Protein AF-A0A7S2LBX6-F1 (afdb_monomer)

InterPro domains:
  IPR000537 UbiA prenyltransferase [PF01040] (2-171)

Mean predicted aligned error: 7.72 Å

Structure (mmCIF, N/CA/C/O backbone):
data_AF-A0A7S2LBX6-F1
#
_entry.id   AF-A0A7S2LBX6-F1
#
loop_
_atom_site.group_PDB
_atom_site.id
_atom_site.type_symbol
_atom_site.label_atom_id
_atom_site.label_alt_id
_atom_site.label_comp_id
_atom_site.label_asym_id
_atom_site.label_entity_id
_atom_site.label_seq_id
_atom_site.pdbx_PDB_ins_code
_atom_site.Cartn_x
_atom_site.Cartn_y
_atom_site.Cartn_z
_atom_site.occupancy
_atom_site.B_iso_or_equiv
_atom_site.auth_seq_id
_atom_site.auth_comp_id
_atom_site.auth_asym_id
_atom_site.auth_atom_id
_atom_site.pdbx_PDB_model_num
ATOM 1 N N . ALA A 1 1 ? 8.251 14.928 8.277 1.00 44.78 1 ALA A N 1
ATOM 2 C CA . ALA A 1 1 ? 9.454 14.360 7.628 1.00 44.78 1 ALA A CA 1
ATOM 3 C C . ALA A 1 1 ? 9.274 14.239 6.110 1.00 44.78 1 ALA A C 1
ATOM 5 O O . ALA A 1 1 ? 9.937 14.972 5.391 1.00 44.78 1 ALA A O 1
ATOM 6 N N . LEU A 1 2 ? 8.339 13.413 5.617 1.00 52.41 2 LEU A N 1
ATOM 7 C CA . LEU A 1 2 ? 8.098 13.203 4.173 1.00 52.41 2 LEU A CA 1
ATOM 8 C C . LEU A 1 2 ? 7.732 14.480 3.387 1.00 52.41 2 LEU A C 1
ATOM 10 O O . LEU A 1 2 ? 8.214 14.664 2.277 1.00 52.41 2 LEU A O 1
ATOM 14 N N . SER A 1 3 ? 6.958 15.391 3.982 1.00 55.75 3 SER A N 1
ATOM 15 C CA . SER A 1 3 ? 6.537 16.663 3.369 1.00 55.75 3 SER A CA 1
ATOM 16 C C . SER A 1 3 ? 7.647 17.719 3.260 1.00 55.75 3 SER A C 1
ATOM 18 O O . SER A 1 3 ? 7.629 18.549 2.357 1.00 55.75 3 SER A O 1
ATOM 20 N N . ILE A 1 4 ? 8.636 17.683 4.157 1.00 58.38 4 ILE A N 1
ATOM 21 C CA . ILE A 1 4 ? 9.810 18.570 4.092 1.00 58.38 4 ILE A CA 1
ATOM 22 C C . ILE A 1 4 ? 10.766 18.056 3.014 1.00 58.38 4 ILE A C 1
ATOM 24 O O . ILE A 1 4 ? 11.278 18.830 2.211 1.00 58.38 4 ILE A O 1
ATOM 28 N N . LEU A 1 5 ? 10.938 16.732 2.937 1.00 60.03 5 LEU A N 1
ATOM 29 C CA . LEU A 1 5 ? 11.752 16.095 1.908 1.00 60.03 5 LEU A CA 1
ATOM 30 C C . LEU A 1 5 ? 11.167 16.321 0.502 1.00 60.03 5 LEU A C 1
ATOM 32 O O . LEU A 1 5 ? 11.917 16.636 -0.418 1.00 60.03 5 LEU A O 1
ATOM 36 N N . SER A 1 6 ? 9.839 16.246 0.336 1.00 61.75 6 SER A N 1
ATOM 37 C CA . SER A 1 6 ? 9.184 16.551 -0.946 1.00 61.75 6 SER A CA 1
ATOM 38 C C . SER A 1 6 ? 9.338 18.015 -1.357 1.00 61.75 6 SER A C 1
ATOM 40 O O . SER A 1 6 ? 9.463 18.293 -2.541 1.00 61.75 6 SER A O 1
ATOM 42 N N . LEU A 1 7 ? 9.380 18.949 -0.401 1.00 63.06 7 LEU A N 1
ATOM 43 C CA . LEU A 1 7 ? 9.629 20.374 -0.653 1.00 63.06 7 LEU A CA 1
ATOM 44 C C . LEU A 1 7 ? 11.056 20.628 -1.153 1.00 63.06 7 LEU A C 1
ATOM 46 O O . LEU A 1 7 ? 11.248 21.359 -2.122 1.00 63.06 7 LEU A O 1
ATOM 50 N N . ILE A 1 8 ? 12.046 19.969 -0.545 1.00 65.19 8 ILE A N 1
ATOM 51 C CA . ILE A 1 8 ? 13.452 20.044 -0.974 1.00 65.19 8 ILE A CA 1
ATOM 52 C C . ILE A 1 8 ? 13.611 19.458 -2.386 1.00 65.19 8 ILE A C 1
ATOM 54 O O . ILE A 1 8 ? 14.206 20.090 -3.259 1.00 65.19 8 ILE A O 1
ATOM 58 N N . PHE A 1 9 ? 13.014 18.289 -2.645 1.00 64.00 9 PHE A N 1
ATOM 59 C CA . PHE A 1 9 ? 12.985 17.699 -3.987 1.00 64.00 9 PHE A CA 1
ATOM 60 C C . PHE A 1 9 ? 12.227 18.571 -4.990 1.00 64.00 9 PHE A C 1
ATOM 62 O O . PHE A 1 9 ? 12.618 18.646 -6.150 1.00 64.00 9 PHE A O 1
ATOM 69 N N . SER A 1 10 ? 11.171 19.256 -4.550 1.00 64.62 10 SER A N 1
ATOM 70 C CA . SER A 1 10 ? 10.372 20.138 -5.396 1.00 64.62 10 SER A CA 1
ATOM 71 C C . SER A 1 10 ? 11.147 21.362 -5.836 1.00 64.62 10 SER A C 1
ATOM 73 O O . SER A 1 10 ? 11.036 21.755 -6.991 1.00 64.62 10 SER A O 1
ATOM 75 N N . PHE A 1 11 ? 11.933 21.951 -4.939 1.00 60.97 11 PHE A N 1
ATOM 76 C CA . PHE A 1 11 ? 12.812 23.059 -5.279 1.00 60.97 11 PHE A CA 1
ATOM 77 C C . PHE A 1 11 ? 13.861 22.624 -6.311 1.00 60.97 11 PHE A C 1
ATOM 79 O O . PHE A 1 11 ? 14.056 23.297 -7.318 1.00 60.97 11 PHE A O 1
ATOM 86 N N . CYS A 1 12 ? 14.448 21.438 -6.122 1.00 60.38 12 CYS A N 1
ATOM 87 C CA . CYS A 1 12 ? 15.424 20.868 -7.051 1.00 60.38 12 CYS A CA 1
ATOM 88 C C . CYS A 1 12 ? 14.809 20.533 -8.430 1.00 60.38 12 CYS A C 1
ATOM 90 O O . CYS A 1 12 ? 15.409 20.817 -9.462 1.00 60.38 12 CYS A O 1
ATOM 92 N N . ALA A 1 13 ? 13.585 19.994 -8.464 1.00 60.19 13 ALA A N 1
ATOM 93 C CA . ALA A 1 13 ? 12.867 19.657 -9.697 1.00 60.19 13 ALA A CA 1
ATOM 94 C C . ALA A 1 13 ? 12.373 20.892 -10.479 1.00 60.19 13 ALA A C 1
ATOM 96 O O . ALA A 1 13 ? 12.303 20.861 -11.709 1.00 60.19 13 ALA A O 1
ATOM 97 N N . SER A 1 14 ? 12.066 21.999 -9.790 1.00 59.34 14 SER A N 1
ATOM 98 C CA . SER A 1 14 ? 11.806 23.292 -10.441 1.00 59.34 14 SER A CA 1
ATOM 99 C C . SER A 1 14 ? 13.039 23.803 -11.191 1.00 59.34 14 SER A C 1
ATOM 101 O O . SER A 1 14 ? 12.903 24.363 -12.276 1.00 59.34 14 SER A O 1
ATOM 103 N N . CYS A 1 15 ? 14.245 23.573 -10.657 1.00 54.53 15 CYS A N 1
ATOM 104 C CA . CYS A 1 15 ? 15.498 23.953 -11.312 1.00 54.53 15 CYS A CA 1
ATOM 105 C C . CYS A 1 15 ? 15.805 23.116 -12.568 1.00 54.53 15 CYS A C 1
ATOM 107 O O . CYS A 1 15 ? 16.567 23.569 -13.417 1.00 54.53 15 CYS A O 1
ATOM 109 N N . THR A 1 16 ? 15.211 21.924 -12.712 1.00 58.62 16 THR A N 1
ATOM 110 C CA . THR A 1 16 ? 15.404 21.027 -13.867 1.00 58.62 16 THR A CA 1
ATOM 111 C C . THR A 1 16 ? 14.286 21.107 -14.916 1.00 58.62 16 THR A C 1
ATOM 113 O O . THR A 1 16 ? 14.277 20.313 -15.853 1.00 58.62 16 THR A O 1
ATOM 116 N N . GLY A 1 17 ? 13.345 22.056 -14.799 1.00 56.03 17 GLY A N 1
ATOM 117 C CA . GLY A 1 17 ? 12.272 22.271 -15.785 1.00 56.03 17 GLY A CA 1
ATOM 118 C C . GLY A 1 17 ? 11.068 21.322 -15.667 1.00 56.03 17 GLY A C 1
ATOM 119 O O . GLY A 1 17 ? 10.224 21.274 -16.562 1.00 56.03 17 GLY A O 1
ATOM 120 N N . CYS A 1 18 ? 10.943 20.571 -14.567 1.00 61.03 18 CYS A N 1
ATOM 121 C CA . CYS A 1 18 ? 9.819 19.659 -14.329 1.00 61.03 18 CYS A CA 1
ATOM 122 C C . CYS A 1 18 ? 8.595 20.404 -13.758 1.00 61.03 18 CYS A C 1
ATOM 124 O O . CYS A 1 18 ? 8.331 20.352 -12.557 1.00 61.03 18 CYS A O 1
ATOM 126 N N . ASN A 1 19 ? 7.808 21.072 -14.609 1.00 61.47 19 ASN A N 1
ATOM 127 C CA . ASN A 1 19 ? 6.716 21.971 -14.185 1.00 61.47 19 ASN A CA 1
ATOM 128 C C . ASN A 1 19 ? 5.590 21.318 -13.341 1.00 61.47 19 ASN A C 1
ATOM 130 O O . ASN A 1 19 ? 4.914 22.013 -12.586 1.00 61.47 19 ASN A O 1
ATOM 134 N N . GLY A 1 20 ? 5.368 19.999 -13.435 1.00 69.56 20 GLY A N 1
ATOM 135 C CA . GLY A 1 20 ? 4.269 19.313 -12.728 1.00 69.56 20 GLY A CA 1
ATOM 136 C C . GLY A 1 20 ? 4.574 18.884 -11.284 1.00 69.56 20 GLY A C 1
ATOM 137 O O . GLY A 1 20 ? 3.664 18.762 -10.462 1.00 69.56 20 GLY A O 1
ATOM 138 N N . PHE A 1 21 ? 5.847 18.665 -10.948 1.00 74.94 21 PHE A N 1
ATOM 139 C CA . PHE A 1 21 ? 6.250 18.135 -9.639 1.00 74.94 21 PHE A CA 1
ATOM 140 C C . PHE A 1 21 ? 6.086 19.136 -8.472 1.00 74.94 21 PHE A C 1
ATOM 142 O O . PHE A 1 21 ? 5.692 18.715 -7.375 1.00 74.94 21 PHE A O 1
ATOM 149 N N . PRO A 1 22 ? 6.305 20.452 -8.665 1.00 77.38 22 PRO A N 1
ATOM 150 C CA . PRO A 1 22 ? 6.048 21.429 -7.614 1.00 77.38 22 PRO A CA 1
ATOM 151 C C . PRO A 1 22 ? 4.579 21.545 -7.239 1.00 77.38 22 PRO A C 1
ATOM 153 O O . PRO A 1 22 ? 4.241 21.492 -6.057 1.00 77.38 22 PRO A O 1
ATOM 156 N N . LEU A 1 23 ? 3.692 21.601 -8.235 1.00 79.88 23 LEU A N 1
ATOM 157 C CA . LEU A 1 23 ? 2.248 21.634 -8.008 1.00 79.88 23 LEU A CA 1
ATOM 158 C C . LEU A 1 23 ? 1.770 20.386 -7.246 1.00 79.88 23 LEU A C 1
ATOM 160 O O . LEU A 1 23 ? 1.011 20.496 -6.283 1.00 79.88 23 LEU A O 1
ATOM 164 N N . TRP A 1 24 ? 2.278 19.208 -7.621 1.00 81.81 24 TRP A N 1
ATOM 165 C CA . TRP A 1 24 ? 2.030 17.950 -6.913 1.00 81.81 24 TRP A CA 1
ATOM 166 C C . TRP A 1 24 ? 2.468 17.996 -5.441 1.00 81.81 24 TRP A C 1
ATOM 168 O O . TRP A 1 24 ? 1.763 17.513 -4.550 1.00 81.81 24 TRP A O 1
ATOM 178 N N . SER A 1 25 ? 3.630 18.588 -5.166 1.00 81.25 25 SER A N 1
ATOM 179 C CA . SER A 1 25 ? 4.174 18.691 -3.810 1.00 81.25 25 SER A CA 1
ATOM 180 C C . SER A 1 25 ? 3.355 19.642 -2.937 1.00 81.25 25 SER A C 1
ATOM 182 O O . SER A 1 25 ? 3.037 19.295 -1.798 1.00 81.25 25 SER A O 1
ATOM 184 N N . PHE A 1 26 ? 2.939 20.790 -3.481 1.00 82.62 26 PHE A N 1
ATOM 185 C CA . PHE A 1 26 ? 2.030 21.707 -2.791 1.00 82.62 26 PHE A CA 1
ATOM 186 C C . PHE A 1 26 ? 0.687 21.047 -2.483 1.00 82.62 26 PHE A C 1
ATOM 188 O O . PHE A 1 26 ? 0.233 21.111 -1.344 1.00 82.62 26 PHE A O 1
ATOM 195 N N . PHE A 1 27 ? 0.098 20.335 -3.448 1.00 85.81 27 PHE A N 1
ATOM 196 C CA . PHE A 1 27 ? -1.154 19.610 -3.234 1.00 85.81 27 PHE A CA 1
ATOM 197 C C . PHE A 1 27 ? -1.046 18.592 -2.087 1.00 85.81 27 PHE A C 1
ATOM 199 O O . PHE A 1 27 ? -1.877 18.590 -1.179 1.00 85.81 27 PHE A O 1
ATOM 206 N N . ASN A 1 28 ? 0.007 17.767 -2.065 1.00 86.56 28 ASN A N 1
ATOM 207 C CA . ASN A 1 28 ? 0.221 16.805 -0.976 1.00 86.56 28 ASN A CA 1
ATOM 208 C C . ASN 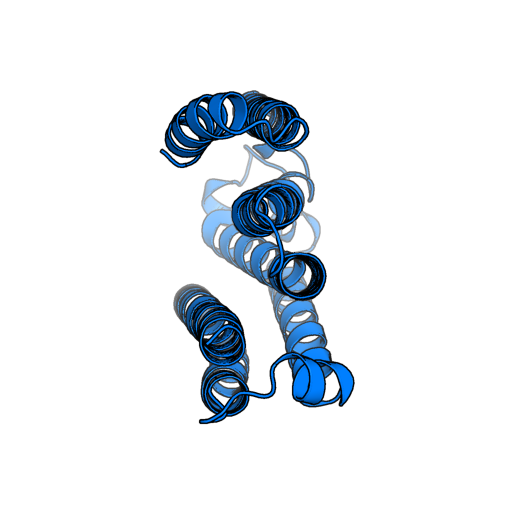A 1 28 ? 0.427 17.478 0.384 1.00 86.56 28 ASN A C 1
ATOM 210 O O . ASN A 1 28 ? -0.026 16.959 1.407 1.00 86.56 28 ASN A O 1
ATOM 214 N N . LEU A 1 29 ? 1.083 18.639 0.409 1.00 84.50 29 LEU A N 1
ATOM 215 C CA . LEU A 1 29 ? 1.260 19.419 1.628 1.00 84.50 29 LEU A CA 1
ATOM 216 C C . LEU A 1 29 ? -0.080 19.960 2.137 1.00 84.50 29 LEU A C 1
ATOM 218 O O . LEU A 1 29 ? -0.366 19.843 3.328 1.00 84.50 29 LEU A O 1
ATOM 222 N N . THR A 1 30 ? -0.931 20.464 1.243 1.00 85.88 30 THR A N 1
ATOM 223 C CA . THR A 1 30 ? -2.297 20.882 1.579 1.00 85.88 30 THR A CA 1
ATOM 224 C C . THR A 1 30 ? -3.112 19.716 2.133 1.00 85.88 30 THR A C 1
ATOM 226 O O . THR A 1 30 ? -3.746 19.862 3.175 1.00 85.88 30 THR A O 1
ATOM 229 N N . VAL A 1 31 ? -3.053 18.535 1.508 1.00 86.81 31 VAL A N 1
ATOM 230 C CA . VAL A 1 31 ? -3.744 17.330 2.002 1.00 86.81 31 VAL A CA 1
ATOM 231 C C . VAL A 1 31 ? -3.255 16.939 3.402 1.00 86.81 31 VAL A C 1
ATOM 233 O O . VAL A 1 31 ? -4.075 16.670 4.278 1.00 86.81 31 VAL A O 1
ATOM 236 N N . MET A 1 32 ? -1.941 16.965 3.651 1.00 85.44 32 MET A N 1
ATOM 237 C CA . MET A 1 32 ? -1.367 16.722 4.984 1.00 85.44 32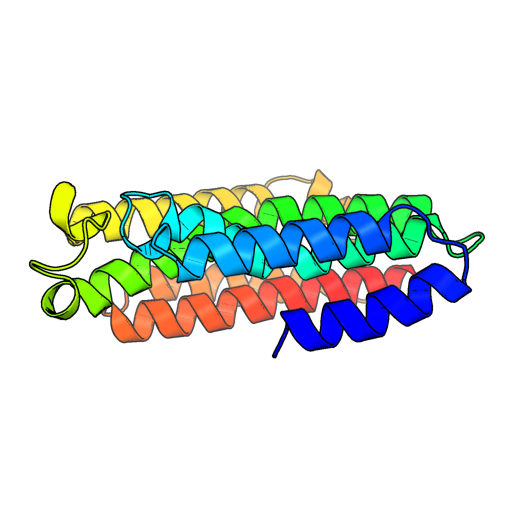 MET A CA 1
ATOM 238 C C . MET A 1 32 ? -1.838 17.744 6.024 1.00 85.44 32 MET A C 1
ATOM 240 O O . MET A 1 32 ? -2.155 17.371 7.154 1.00 85.44 32 MET A O 1
ATOM 244 N N . ALA A 1 33 ? -1.891 19.025 5.656 1.00 85.00 33 ALA A N 1
ATOM 245 C CA . ALA A 1 33 ? -2.364 20.083 6.541 1.00 85.00 33 ALA A CA 1
ATOM 246 C C . ALA A 1 33 ? -3.845 19.884 6.892 1.00 85.00 33 ALA A C 1
ATOM 248 O O . ALA A 1 33 ? -4.200 19.874 8.067 1.00 85.00 33 ALA A O 1
ATOM 249 N N . LEU A 1 34 ? -4.701 19.625 5.897 1.00 86.38 34 LEU A N 1
ATOM 250 C CA . LEU A 1 34 ? -6.123 19.338 6.115 1.00 86.38 34 LEU A CA 1
ATOM 251 C C . LEU A 1 34 ? -6.328 18.086 6.977 1.00 86.38 34 LEU A C 1
ATOM 253 O O . LEU A 1 34 ? -7.161 18.089 7.886 1.00 86.38 34 LEU A O 1
ATOM 257 N N . TYR A 1 35 ? -5.535 17.036 6.739 1.00 85.00 35 TYR A N 1
ATOM 258 C CA . TYR A 1 35 ? -5.537 15.826 7.560 1.00 85.00 35 TYR A CA 1
ATOM 259 C C . TYR A 1 35 ? -5.263 16.144 9.038 1.00 85.00 35 TYR A C 1
ATOM 261 O O . TYR A 1 35 ? -6.014 15.696 9.910 1.00 85.00 35 TYR A O 1
ATOM 269 N N . ALA A 1 36 ? -4.249 16.971 9.316 1.00 84.06 36 ALA A N 1
ATOM 270 C CA . ALA A 1 36 ? -3.900 17.402 10.669 1.00 84.06 36 ALA A CA 1
ATOM 271 C C . ALA A 1 36 ? -4.982 18.291 11.312 1.00 84.06 36 ALA A C 1
ATOM 273 O O . ALA A 1 36 ? -5.275 18.121 12.496 1.00 84.06 36 ALA A O 1
ATOM 274 N N . LEU A 1 37 ? -5.616 19.177 10.534 1.00 83.31 37 LEU A N 1
ATOM 275 C CA . LEU A 1 37 ? -6.638 20.123 11.007 1.00 83.31 37 LEU A CA 1
ATOM 276 C C . LEU A 1 37 ? -7.968 19.471 11.411 1.00 83.31 37 LEU A C 1
ATOM 278 O O . LEU A 1 37 ? -8.777 20.108 12.081 1.00 83.31 37 LEU A O 1
ATOM 282 N N . GLY A 1 38 ? -8.208 18.207 11.052 1.00 76.94 38 GLY A N 1
ATOM 283 C CA . GLY A 1 38 ? -9.379 17.484 11.556 1.00 76.94 38 GLY A CA 1
ATOM 284 C C . GLY A 1 38 ? -9.938 16.400 10.648 1.00 76.94 38 GLY A C 1
ATOM 285 O O . GLY A 1 38 ? -10.771 15.622 11.110 1.00 76.94 38 GLY A O 1
ATOM 286 N N . LEU A 1 39 ? -9.464 16.276 9.401 1.00 78.12 39 LEU A N 1
ATOM 287 C CA . LEU A 1 39 ? -9.938 15.237 8.471 1.00 78.12 39 LEU A CA 1
ATOM 288 C C . LEU A 1 39 ? -9.694 13.812 8.990 1.00 78.12 39 LEU A C 1
ATOM 290 O O . LEU A 1 39 ? -10.445 12.897 8.659 1.00 78.12 39 LEU A O 1
ATOM 294 N N . GLN A 1 40 ? -8.713 13.638 9.880 1.00 75.69 40 GLN A N 1
ATOM 295 C CA . GLN A 1 40 ? -8.467 12.385 10.600 1.00 75.69 40 GLN A CA 1
ATOM 296 C C . GLN A 1 40 ? -9.633 11.911 11.495 1.00 75.69 40 GLN A C 1
ATOM 298 O O . GLN A 1 40 ? -9.616 10.770 11.952 1.00 75.69 40 GLN A O 1
ATOM 303 N N . ARG A 1 41 ? -10.629 12.765 11.777 1.00 70.50 41 ARG A N 1
ATOM 304 C CA . ARG A 1 41 ? -11.792 12.437 12.626 1.00 70.50 41 ARG A CA 1
ATOM 305 C C . ARG A 1 41 ? -12.993 11.898 11.840 1.00 70.50 41 ARG A C 1
ATOM 307 O O . ARG A 1 41 ? -13.948 11.425 12.456 1.00 70.50 41 ARG A O 1
ATOM 314 N N . ILE A 1 42 ? -12.964 11.983 10.507 1.00 73.38 42 ILE A N 1
ATOM 315 C CA . ILE A 1 42 ? -14.083 11.610 9.632 1.00 73.38 42 ILE A CA 1
ATOM 316 C C . ILE A 1 42 ? -13.994 10.127 9.246 1.00 73.38 42 ILE A C 1
ATOM 318 O O . ILE A 1 42 ? -12.924 9.612 8.912 1.00 73.38 42 ILE A O 1
ATOM 322 N N . PHE A 1 43 ? -15.155 9.468 9.248 1.00 68.88 43 PHE A N 1
ATOM 323 C CA . PHE A 1 43 ? -15.343 8.071 8.863 1.00 68.88 43 PHE A CA 1
ATOM 324 C C . PHE A 1 43 ? -14.823 7.794 7.448 1.00 68.88 43 PHE A C 1
ATOM 326 O O . PHE A 1 43 ? -15.171 8.517 6.517 1.00 68.88 43 PHE A O 1
ATOM 333 N N . LEU A 1 44 ? -13.992 6.752 7.293 1.00 73.50 44 LEU A N 1
ATOM 334 C CA . LEU A 1 44 ? -13.329 6.296 6.052 1.00 73.50 44 LEU A CA 1
ATOM 335 C C . LEU A 1 44 ? -12.321 7.262 5.412 1.00 73.50 44 LEU A C 1
ATOM 337 O O . LEU A 1 44 ? -11.311 6.811 4.870 1.00 73.50 44 LEU A O 1
ATOM 341 N N . VAL A 1 45 ? -12.552 8.572 5.494 1.00 80.06 45 VAL A N 1
ATOM 342 C CA . VAL A 1 45 ? -11.695 9.602 4.892 1.00 80.06 45 VAL A CA 1
ATOM 343 C C . VAL A 1 45 ? -10.275 9.526 5.449 1.00 80.06 45 VAL A C 1
ATOM 345 O O . VAL A 1 45 ? -9.320 9.628 4.681 1.00 80.06 45 VAL A O 1
ATOM 348 N N . LYS A 1 46 ? -10.118 9.245 6.752 1.00 83.12 46 LYS A N 1
ATOM 349 C CA . LYS A 1 46 ? -8.804 9.012 7.372 1.00 83.12 46 LYS A CA 1
ATOM 350 C C . LYS A 1 46 ? -8.010 7.929 6.634 1.00 83.12 46 LYS A C 1
ATOM 352 O O . LYS A 1 46 ? -6.851 8.149 6.288 1.00 83.12 46 LYS A O 1
ATOM 357 N N . ASN A 1 47 ? -8.650 6.798 6.341 1.00 86.62 47 ASN A N 1
ATOM 358 C CA . ASN A 1 47 ? -7.988 5.608 5.800 1.00 86.62 47 ASN A CA 1
ATOM 359 C C . ASN A 1 47 ? -7.620 5.810 4.331 1.00 86.62 47 ASN A C 1
ATOM 361 O O . ASN A 1 47 ? -6.526 5.435 3.912 1.00 86.62 47 ASN A O 1
ATOM 365 N N . LEU A 1 48 ? -8.492 6.482 3.573 1.00 87.31 48 LEU A N 1
ATOM 366 C CA . LEU A 1 48 ? -8.225 6.855 2.184 1.00 87.31 48 LEU A CA 1
ATOM 367 C C . LEU A 1 48 ? -7.101 7.888 2.081 1.00 87.31 48 LEU A C 1
ATOM 369 O O . LEU A 1 48 ? -6.196 7.721 1.270 1.00 87.31 48 LEU A O 1
ATOM 373 N N . ILE A 1 49 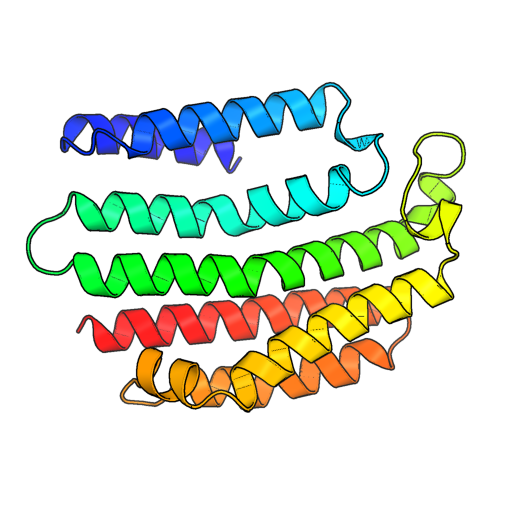? -7.114 8.926 2.920 1.00 86.12 49 ILE A N 1
ATOM 374 C CA . ILE A 1 49 ? -6.078 9.964 2.894 1.00 86.12 49 ILE A CA 1
ATOM 375 C C . ILE A 1 49 ? -4.739 9.407 3.369 1.00 86.12 49 ILE A C 1
ATOM 377 O O . ILE A 1 49 ? -3.723 9.659 2.727 1.00 86.12 49 ILE A O 1
ATOM 381 N N . CYS A 1 50 ? -4.716 8.608 4.438 1.00 86.00 50 CYS A N 1
ATOM 382 C CA . CYS A 1 50 ? -3.490 7.961 4.900 1.00 86.00 50 CYS A CA 1
ATOM 383 C C . CYS A 1 50 ? -2.926 7.008 3.834 1.00 86.00 50 CYS A C 1
ATOM 385 O O . CYS A 1 50 ? -1.731 7.050 3.535 1.00 86.00 50 CYS A O 1
ATOM 387 N N . GLY A 1 51 ? -3.791 6.208 3.198 1.00 86.50 51 GLY A N 1
ATOM 388 C CA . GLY A 1 51 ? -3.416 5.344 2.080 1.00 86.50 51 GLY A CA 1
ATOM 389 C C . GLY A 1 51 ? -2.854 6.129 0.894 1.00 86.50 51 GLY A C 1
ATOM 390 O O . GLY A 1 51 ? -1.804 5.768 0.363 1.00 86.50 51 GLY A O 1
ATOM 391 N N . TYR A 1 52 ? -3.498 7.240 0.525 1.00 88.50 52 TYR A N 1
ATOM 392 C CA . TYR A 1 52 ? -3.048 8.136 -0.541 1.00 88.50 52 TYR A CA 1
ATOM 393 C C . TYR A 1 52 ? -1.686 8.759 -0.219 1.00 88.50 52 TYR A C 1
ATOM 395 O O . TYR A 1 52 ? -0.771 8.705 -1.033 1.00 88.50 52 TYR A O 1
ATOM 403 N N . LEU A 1 53 ? -1.504 9.289 0.990 1.00 86.38 53 LEU A N 1
ATOM 404 C CA . LEU A 1 53 ? -0.239 9.887 1.417 1.00 86.38 53 LEU A CA 1
ATOM 405 C C . LEU A 1 53 ? 0.903 8.866 1.459 1.00 86.38 53 LEU A C 1
ATOM 407 O O . LEU A 1 53 ? 2.050 9.218 1.189 1.00 86.38 53 LEU A O 1
ATOM 411 N N . ALA A 1 54 ? 0.600 7.599 1.755 1.00 86.75 54 ALA A N 1
ATOM 412 C CA . ALA A 1 54 ? 1.581 6.520 1.728 1.00 86.75 54 ALA A CA 1
ATOM 413 C C . ALA A 1 54 ? 2.047 6.166 0.302 1.00 86.75 54 ALA A C 1
ATOM 415 O O . ALA A 1 54 ? 3.192 5.750 0.133 1.00 86.75 54 ALA A O 1
ATOM 416 N N . ILE A 1 55 ? 1.194 6.339 -0.716 1.00 88.12 55 ILE A N 1
ATOM 417 C CA . ILE A 1 55 ? 1.518 6.058 -2.130 1.00 88.12 55 ILE A CA 1
ATOM 418 C C . ILE A 1 55 ? 1.867 7.308 -2.945 1.00 88.12 55 ILE A C 1
ATOM 420 O O . ILE A 1 55 ? 2.426 7.192 -4.034 1.00 88.12 55 ILE A O 1
ATOM 424 N N . ALA A 1 56 ? 1.626 8.505 -2.412 1.00 86.25 56 ALA A N 1
ATOM 425 C CA . ALA A 1 56 ? 1.960 9.775 -3.048 1.00 86.25 56 ALA A CA 1
ATOM 426 C C . ALA A 1 56 ? 3.433 9.895 -3.501 1.00 86.25 56 ALA A C 1
ATOM 428 O O . ALA A 1 56 ? 3.662 10.479 -4.565 1.00 86.25 56 ALA A O 1
ATOM 429 N N . PRO A 1 57 ? 4.437 9.322 -2.796 1.00 84.44 57 PRO A N 1
ATOM 430 C CA . PRO A 1 57 ? 5.814 9.304 -3.289 1.00 84.44 57 PRO A CA 1
ATOM 431 C C . PRO A 1 57 ? 5.992 8.534 -4.607 1.00 84.44 57 PRO A C 1
ATOM 433 O O . PRO A 1 57 ? 6.784 8.956 -5.444 1.00 84.44 57 PRO A O 1
ATOM 436 N N . LEU A 1 58 ? 5.240 7.447 -4.827 1.00 83.19 58 LEU A N 1
ATOM 437 C CA . LEU A 1 58 ? 5.289 6.669 -6.075 1.00 83.19 58 LEU A CA 1
ATOM 438 C C . LEU A 1 58 ? 4.727 7.475 -7.251 1.00 83.19 58 LEU A C 1
ATOM 440 O O . LEU A 1 58 ? 5.311 7.487 -8.334 1.00 83.19 58 LEU A O 1
ATOM 444 N N . ILE A 1 59 ? 3.629 8.201 -7.023 1.00 84.25 59 ILE A N 1
ATOM 445 C CA . ILE A 1 59 ? 3.050 9.095 -8.033 1.00 84.25 59 ILE A CA 1
ATOM 446 C C . ILE A 1 59 ? 4.003 10.267 -8.307 1.00 84.25 59 ILE A C 1
ATOM 448 O O . ILE A 1 59 ? 4.273 10.580 -9.464 1.00 84.25 59 ILE A O 1
ATOM 452 N N . GLY A 1 60 ? 4.590 10.867 -7.269 1.00 78.81 60 GLY A N 1
ATOM 453 C CA . GLY A 1 60 ? 5.594 11.922 -7.426 1.00 78.81 60 GLY A CA 1
ATOM 454 C C . GLY A 1 60 ? 6.809 11.464 -8.240 1.00 78.81 60 GLY A C 1
ATOM 455 O O . GLY A 1 60 ? 7.235 12.168 -9.152 1.00 78.81 60 GLY A O 1
ATOM 456 N N . ALA A 1 61 ? 7.317 10.257 -7.977 1.00 78.44 61 ALA A N 1
ATOM 457 C CA . ALA A 1 61 ? 8.405 9.660 -8.750 1.00 78.44 61 ALA A CA 1
ATOM 458 C C . ALA A 1 61 ? 8.028 9.454 -10.228 1.00 78.44 61 ALA A C 1
ATOM 460 O O . ALA A 1 61 ? 8.849 9.705 -11.108 1.00 78.44 61 ALA A O 1
ATOM 461 N N . SER A 1 62 ? 6.779 9.067 -10.516 1.00 78.00 62 SER A N 1
ATOM 462 C CA . SER A 1 62 ? 6.303 8.944 -11.900 1.00 78.00 62 SER A CA 1
ATOM 463 C C . SER A 1 62 ? 6.321 10.280 -12.655 1.00 78.00 62 SER A C 1
ATOM 465 O O . SER A 1 62 ? 6.689 10.308 -13.824 1.00 78.00 62 SER A O 1
ATOM 467 N N . LEU A 1 63 ? 6.013 11.395 -11.981 1.00 74.62 63 LEU A N 1
ATOM 468 C CA . LEU A 1 63 ? 6.023 12.738 -12.576 1.00 74.62 63 LEU A CA 1
ATOM 469 C C . LEU A 1 63 ? 7.443 13.247 -12.859 1.00 74.62 63 LEU A C 1
ATOM 471 O O . LEU A 1 63 ? 7.652 13.937 -13.854 1.00 74.62 63 LEU A O 1
ATOM 475 N N . LEU A 1 64 ? 8.422 12.883 -12.023 1.00 69.81 64 LEU A N 1
ATOM 476 C CA . LEU A 1 64 ? 9.837 13.197 -12.266 1.00 69.81 64 LEU A CA 1
ATOM 477 C C . LEU A 1 64 ? 10.381 12.473 -13.506 1.00 69.81 64 LEU A C 1
ATOM 479 O O . LEU A 1 64 ? 11.163 13.046 -14.260 1.00 69.81 64 LEU A O 1
ATOM 483 N N . GLY A 1 65 ? 9.932 11.237 -13.748 1.00 60.44 65 GLY A N 1
ATOM 484 C CA . GLY A 1 65 ? 10.327 10.450 -14.920 1.00 60.44 65 GLY A CA 1
ATOM 485 C C . GLY A 1 65 ? 9.859 11.031 -16.258 1.00 60.44 65 GLY A C 1
ATOM 486 O O . GLY A 1 65 ? 10.460 10.736 -17.283 1.00 60.44 65 GLY A O 1
ATOM 487 N N . VAL A 1 66 ? 8.829 11.883 -16.266 1.00 54.94 66 VAL A N 1
ATOM 488 C CA . VAL A 1 66 ? 8.315 12.529 -17.489 1.00 54.94 66 VAL A CA 1
ATOM 489 C C . VAL A 1 66 ? 9.196 13.708 -17.938 1.00 54.94 66 VAL A C 1
ATOM 491 O O . VAL A 1 66 ? 9.190 14.049 -19.117 1.00 54.94 66 VAL A O 1
ATOM 494 N N . GLY A 1 67 ? 9.974 14.319 -17.034 1.00 49.25 67 GLY A N 1
ATOM 495 C CA . GLY A 1 67 ? 10.838 15.469 -17.343 1.00 49.25 67 GLY A CA 1
ATOM 496 C C . GLY A 1 67 ? 12.306 15.134 -17.634 1.00 49.25 67 GLY A C 1
ATOM 497 O O . GLY A 1 67 ? 13.003 15.938 -18.248 1.00 49.25 67 GLY A O 1
ATOM 498 N N . ALA A 1 68 ? 12.784 13.953 -17.231 1.00 49.31 68 ALA A N 1
ATOM 499 C CA . ALA A 1 68 ? 14.137 13.483 -17.522 1.00 49.31 68 ALA A CA 1
ATOM 500 C C . ALA A 1 68 ? 14.148 12.661 -18.826 1.00 49.31 68 ALA A C 1
ATOM 502 O O . ALA A 1 68 ? 13.477 11.640 -18.956 1.00 49.31 68 ALA A O 1
ATOM 503 N N . SER A 1 69 ? 14.896 13.148 -19.809 1.00 47.38 69 SER A N 1
ATOM 504 C CA . SER A 1 69 ? 14.984 12.680 -21.193 1.00 47.38 69 SER A CA 1
ATOM 505 C C . SER A 1 69 ? 15.182 11.161 -21.402 1.00 47.38 69 SER A C 1
ATOM 507 O O . SER A 1 69 ? 15.870 10.469 -20.657 1.00 47.38 69 SER A O 1
ATOM 509 N N . ASN A 1 70 ? 14.599 10.669 -22.503 1.00 44.84 70 ASN A N 1
ATOM 510 C CA . ASN A 1 70 ? 14.883 9.430 -23.255 1.00 44.84 70 ASN A CA 1
ATOM 511 C C . ASN A 1 70 ? 14.721 8.039 -22.599 1.00 44.84 70 ASN A C 1
ATOM 513 O O . ASN A 1 70 ? 14.766 7.057 -23.334 1.00 44.84 70 ASN A O 1
ATOM 517 N N . LEU A 1 71 ? 14.435 7.916 -21.297 1.00 48.44 71 LEU A N 1
ATOM 518 C CA . LEU A 1 71 ? 14.100 6.624 -20.645 1.00 48.44 71 LEU A CA 1
ATOM 519 C C . LEU A 1 71 ? 12.651 6.546 -20.093 1.00 48.44 71 LEU A C 1
ATOM 521 O O . LEU A 1 71 ? 12.206 5.494 -19.635 1.00 48.44 71 LEU A O 1
ATOM 525 N N . GLY A 1 72 ? 11.913 7.663 -20.089 1.00 53.53 72 GLY A N 1
ATOM 526 C CA . GLY A 1 72 ? 10.963 7.972 -19.008 1.00 53.53 72 GLY A CA 1
ATOM 527 C C . GLY A 1 72 ? 9.487 7.567 -19.139 1.00 53.53 72 GLY A C 1
ATOM 528 O O . GLY A 1 72 ? 8.809 7.443 -18.119 1.00 53.53 72 GLY A O 1
ATOM 529 N N . GLY A 1 73 ? 8.956 7.337 -20.345 1.00 60.31 73 GLY A N 1
ATOM 530 C CA . GLY A 1 73 ? 7.506 7.137 -20.536 1.00 60.31 73 GLY A CA 1
ATOM 531 C C . GLY A 1 73 ? 6.969 5.811 -19.977 1.00 60.31 73 GLY A C 1
ATOM 532 O O . GLY A 1 73 ? 5.942 5.777 -19.295 1.00 60.31 73 GLY A O 1
ATOM 533 N N . ASP A 1 74 ? 7.688 4.714 -20.222 1.00 73.00 74 ASP A N 1
ATOM 534 C CA . ASP A 1 74 ? 7.265 3.371 -19.809 1.00 73.00 74 ASP A CA 1
ATOM 535 C C . ASP A 1 74 ? 7.427 3.163 -18.291 1.00 73.00 74 ASP A C 1
ATOM 537 O O . ASP A 1 74 ? 6.528 2.655 -17.619 1.00 73.00 74 ASP A O 1
ATOM 541 N N . VAL A 1 75 ? 8.525 3.658 -17.708 1.00 76.50 75 VAL A N 1
ATOM 542 C CA . VAL A 1 75 ? 8.777 3.567 -16.260 1.00 76.50 75 VAL A CA 1
ATOM 543 C C . VAL A 1 75 ? 7.776 4.410 -15.464 1.00 76.50 75 VAL A C 1
ATOM 545 O O . VAL A 1 75 ? 7.233 3.925 -14.470 1.00 76.50 75 VAL A O 1
ATOM 548 N N . ALA A 1 76 ? 7.457 5.631 -15.913 1.00 76.56 76 ALA A N 1
ATOM 549 C CA . ALA A 1 76 ? 6.450 6.474 -15.265 1.00 76.56 76 ALA A CA 1
ATOM 550 C C . ALA A 1 76 ? 5.067 5.799 -15.249 1.00 76.56 76 ALA A C 1
ATOM 552 O O . ALA A 1 76 ? 4.422 5.713 -14.199 1.00 76.56 76 ALA A O 1
ATOM 553 N N . GLY A 1 77 ? 4.646 5.227 -16.384 1.00 80.25 77 GLY A N 1
ATOM 554 C CA . GLY A 1 77 ? 3.400 4.464 -16.475 1.00 80.25 77 GLY A CA 1
ATOM 555 C C . GLY A 1 77 ? 3.386 3.233 -15.563 1.00 80.25 77 GLY A C 1
ATOM 556 O O . GLY A 1 77 ? 2.338 2.877 -15.016 1.00 80.25 77 GLY A O 1
ATOM 557 N N . LYS A 1 78 ? 4.545 2.594 -15.354 1.00 85.44 78 LYS A N 1
ATOM 558 C CA . LYS A 1 78 ? 4.674 1.459 -14.435 1.00 85.44 78 LYS A CA 1
ATOM 559 C C . LYS A 1 78 ? 4.606 1.859 -12.961 1.00 85.44 78 LYS A C 1
ATOM 561 O O . LYS A 1 78 ? 3.912 1.194 -12.193 1.00 85.44 78 LYS A O 1
ATOM 566 N N . LEU A 1 79 ? 5.233 2.970 -12.579 1.00 85.44 79 LEU A N 1
ATOM 567 C CA . LEU A 1 79 ? 5.157 3.524 -11.222 1.00 85.44 79 LEU A CA 1
ATOM 568 C C . LEU A 1 79 ? 3.736 3.962 -10.848 1.00 85.44 79 LEU A C 1
ATOM 570 O O . LEU A 1 79 ? 3.296 3.723 -9.724 1.00 85.44 79 LEU A O 1
ATOM 574 N N . TYR A 1 80 ? 2.987 4.537 -11.791 1.00 84.62 80 TYR A N 1
ATOM 575 C CA . TYR A 1 80 ? 1.590 4.905 -11.559 1.00 84.62 80 TYR A CA 1
ATOM 576 C C . TYR A 1 80 ? 0.712 3.679 -11.257 1.00 84.62 80 TYR A C 1
ATOM 578 O O . TYR A 1 80 ? -0.041 3.657 -10.284 1.00 84.62 80 TYR A O 1
ATOM 586 N N . LYS A 1 81 ? 0.858 2.608 -12.044 1.00 87.06 81 LYS A N 1
ATOM 587 C CA . LYS A 1 81 ? 0.151 1.336 -11.815 1.00 87.06 81 LYS A CA 1
ATOM 588 C C . LYS A 1 81 ? 0.572 0.673 -10.500 1.00 87.06 81 LYS A C 1
ATOM 590 O O . LYS A 1 81 ? -0.273 0.109 -9.812 1.00 87.06 81 LYS A O 1
ATOM 595 N N . LEU A 1 82 ? 1.846 0.789 -10.118 1.00 88.12 82 LEU A N 1
ATOM 596 C CA . LEU A 1 82 ? 2.344 0.350 -8.812 1.00 88.12 82 LEU A CA 1
ATOM 597 C C . LEU A 1 82 ? 1.675 1.121 -7.658 1.00 88.12 82 LEU A C 1
ATOM 599 O O . LEU A 1 82 ? 1.291 0.525 -6.653 1.00 88.12 82 LEU A O 1
ATOM 603 N N . ALA A 1 83 ? 1.479 2.432 -7.810 1.00 88.31 83 ALA A N 1
ATOM 604 C CA . ALA A 1 83 ? 0.743 3.236 -6.837 1.00 88.31 83 ALA A CA 1
ATOM 605 C C . ALA A 1 83 ? -0.729 2.798 -6.730 1.00 88.31 83 ALA A C 1
ATOM 607 O O . ALA A 1 83 ? -1.261 2.716 -5.622 1.00 88.31 83 ALA A O 1
ATOM 608 N N . LEU A 1 84 ? -1.358 2.445 -7.858 1.00 88.94 84 LEU A N 1
ATOM 609 C CA . LEU A 1 84 ? -2.746 1.975 -7.905 1.00 88.94 84 LEU A CA 1
ATOM 610 C C . LEU A 1 84 ? -2.955 0.663 -7.135 1.00 88.94 84 LEU A C 1
ATOM 612 O O . LEU A 1 84 ? -3.951 0.536 -6.431 1.00 88.94 84 LEU A O 1
ATOM 616 N N . ILE A 1 85 ? -2.021 -0.290 -7.222 1.00 89.81 85 ILE A N 1
ATOM 617 C CA . ILE A 1 85 ? -2.086 -1.545 -6.445 1.00 89.81 85 ILE A CA 1
ATOM 618 C C . ILE A 1 85 ? -1.641 -1.358 -4.989 1.00 89.81 85 ILE A C 1
ATOM 620 O O . ILE A 1 85 ? -2.163 -2.013 -4.090 1.00 89.81 85 ILE A O 1
ATOM 624 N N . GLY A 1 86 ? -0.707 -0.439 -4.728 1.00 89.25 86 GLY A N 1
ATOM 625 C CA . GLY A 1 86 ? -0.242 -0.134 -3.377 1.00 89.25 86 GLY A CA 1
ATOM 626 C C . GLY A 1 86 ? -1.298 0.581 -2.532 1.00 89.25 86 GLY A C 1
ATOM 627 O O . GLY A 1 86 ? -1.386 0.342 -1.329 1.00 89.25 86 GLY A O 1
ATOM 628 N N . PHE A 1 87 ? -2.127 1.427 -3.150 1.00 92.06 87 PHE A N 1
ATOM 629 C CA . PHE A 1 87 ? -3.159 2.206 -2.466 1.00 92.06 87 PHE A CA 1
ATOM 630 C C . PHE A 1 87 ? -4.129 1.343 -1.635 1.00 92.06 87 PHE A C 1
ATOM 632 O O . PHE A 1 87 ? -4.191 1.543 -0.419 1.00 92.06 87 PHE A O 1
ATOM 639 N N . PRO A 1 88 ? -4.843 0.354 -2.210 1.00 92.00 88 PRO A N 1
ATOM 640 C CA . PRO A 1 88 ? -5.774 -0.481 -1.453 1.00 92.00 88 PRO A CA 1
ATOM 641 C C . PRO A 1 88 ? -5.087 -1.291 -0.345 1.00 92.00 88 PRO A C 1
ATOM 643 O O . PRO A 1 88 ? -5.668 -1.471 0.724 1.00 92.00 88 PRO A O 1
ATOM 646 N N . LEU A 1 89 ? -3.832 -1.719 -0.534 1.00 91.81 89 LEU A N 1
ATOM 647 C CA . LEU A 1 89 ? -3.067 -2.400 0.518 1.00 91.81 89 LEU A CA 1
ATOM 648 C C . LEU A 1 89 ? -2.798 -1.480 1.717 1.00 91.81 89 LEU A C 1
ATOM 650 O O . LEU A 1 89 ? -2.912 -1.906 2.868 1.00 91.81 89 LEU A O 1
ATOM 654 N N . GLN A 1 90 ? -2.487 -0.207 1.463 1.00 92.44 90 GLN A N 1
ATOM 655 C CA . GLN A 1 90 ? -2.269 0.768 2.531 1.00 92.44 90 GLN A CA 1
ATOM 656 C C . GLN A 1 90 ? -3.564 1.168 3.233 1.00 92.44 90 GLN A C 1
ATOM 658 O O . GLN A 1 90 ? -3.558 1.341 4.452 1.00 92.44 90 GLN A O 1
ATOM 663 N N . VAL A 1 91 ? -4.676 1.238 2.499 1.00 91.50 91 VAL A N 1
ATOM 664 C CA . VAL A 1 91 ? -6.008 1.423 3.090 1.00 91.50 91 VAL A CA 1
ATOM 665 C C . VAL A 1 91 ? -6.353 0.247 4.008 1.00 91.50 91 VAL A C 1
ATOM 667 O O . VAL A 1 91 ? -6.767 0.472 5.142 1.00 91.50 91 VAL A O 1
ATOM 670 N N . ALA A 1 92 ? -6.122 -1.000 3.579 1.00 91.50 92 ALA A N 1
ATOM 671 C CA . ALA A 1 92 ? -6.353 -2.181 4.415 1.00 91.50 92 ALA A CA 1
ATOM 672 C C . ALA A 1 92 ? -5.517 -2.159 5.704 1.00 91.50 92 ALA A C 1
ATOM 674 O O . ALA A 1 92 ? -6.028 -2.468 6.779 1.00 91.50 92 ALA A O 1
ATOM 675 N N . ARG A 1 93 ? -4.246 -1.747 5.616 1.00 90.81 93 ARG A N 1
ATOM 676 C CA . ARG A 1 93 ? -3.364 -1.597 6.783 1.00 90.81 93 ARG A CA 1
ATOM 677 C C . ARG A 1 93 ? -3.892 -0.558 7.773 1.00 90.81 93 ARG A C 1
ATOM 679 O O . ARG A 1 93 ? -3.816 -0.793 8.975 1.00 90.81 93 ARG A O 1
ATOM 686 N N . GLU A 1 94 ? -4.407 0.570 7.286 1.00 90.06 94 GLU A N 1
ATOM 687 C CA . GLU A 1 94 ? -4.980 1.598 8.161 1.00 90.06 94 GLU A CA 1
ATOM 688 C C . GLU A 1 94 ? -6.303 1.129 8.784 1.00 90.06 94 GLU A C 1
ATOM 690 O O . GLU A 1 94 ? -6.533 1.390 9.956 1.00 90.06 94 GLU A O 1
ATOM 695 N N . ILE A 1 95 ? -7.115 0.336 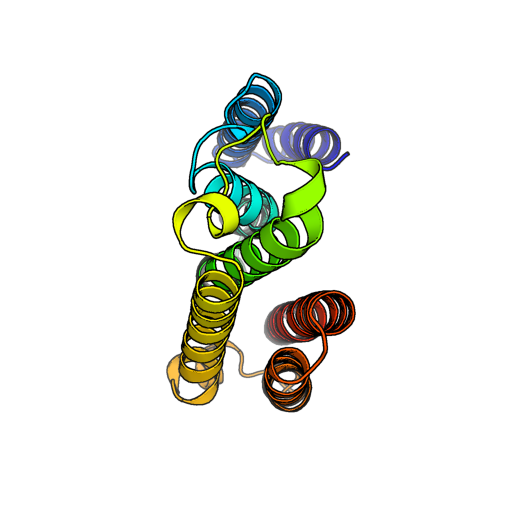8.070 1.00 89.56 95 ILE A N 1
ATOM 696 C CA . ILE A 1 95 ? -8.300 -0.310 8.659 1.00 89.56 95 ILE A CA 1
ATOM 697 C C . ILE A 1 95 ? -7.901 -1.261 9.794 1.00 89.56 95 ILE A C 1
ATOM 699 O O . ILE A 1 95 ? -8.528 -1.224 10.844 1.00 89.56 95 ILE A O 1
ATOM 703 N N . LEU A 1 96 ? -6.877 -2.107 9.622 1.00 89.81 96 LEU A N 1
ATOM 704 C CA . LEU A 1 96 ? -6.430 -2.998 10.705 1.00 89.81 96 LEU A CA 1
ATOM 705 C C . LEU A 1 96 ? -5.925 -2.217 11.920 1.00 89.81 96 LEU A C 1
ATOM 707 O O . LEU A 1 96 ? -6.254 -2.575 13.048 1.00 89.81 96 LEU A O 1
ATOM 711 N N . LYS A 1 97 ? -5.206 -1.120 11.673 1.00 88.12 97 LYS A N 1
ATOM 712 C CA . LYS A 1 97 ? -4.753 -0.212 12.723 1.00 88.12 97 LYS A CA 1
ATOM 713 C C . LYS A 1 97 ? -5.922 0.445 13.455 1.00 88.12 97 LYS A C 1
ATOM 715 O O . LYS A 1 97 ? -5.912 0.508 14.676 1.00 88.12 97 LYS A O 1
ATOM 720 N N . ASP A 1 98 ? -6.962 0.859 12.734 1.00 87.69 98 ASP A N 1
ATOM 721 C CA . ASP A 1 98 ? -8.179 1.386 13.354 1.00 87.69 98 ASP A CA 1
ATOM 722 C C . ASP A 1 98 ? -8.842 0.372 14.284 1.00 87.69 98 ASP A C 1
ATOM 724 O O . ASP A 1 98 ? -9.458 0.789 15.259 1.00 87.69 98 ASP A O 1
ATOM 728 N N . ILE A 1 99 ? -8.761 -0.931 13.975 1.00 86.75 99 ILE A N 1
ATOM 729 C CA . ILE A 1 99 ? -9.299 -2.002 14.829 1.00 86.75 99 ILE A CA 1
ATOM 730 C C . ILE A 1 99 ? -8.454 -2.123 16.105 1.00 86.75 99 ILE A C 1
ATOM 732 O O . ILE A 1 99 ? -9.005 -2.270 17.191 1.00 86.75 99 ILE A O 1
ATOM 736 N N . GLU A 1 100 ? -7.126 -2.036 15.986 1.00 86.69 100 GLU A N 1
ATOM 737 C CA . GLU A 1 100 ? -6.206 -2.078 17.132 1.00 86.69 100 GLU A CA 1
ATOM 738 C C . GLU A 1 100 ? -6.432 -0.877 18.067 1.00 86.69 100 GLU A C 1
ATOM 740 O O . GLU A 1 100 ? -6.443 -1.028 19.290 1.00 86.69 100 GLU A O 1
ATOM 745 N N . ASP A 1 101 ? -6.721 0.290 17.485 1.00 85.31 101 ASP A N 1
ATOM 746 C CA . ASP A 1 101 ? -6.916 1.556 18.190 1.00 85.31 101 ASP A CA 1
ATOM 747 C C . ASP A 1 101 ? -8.377 1.805 18.642 1.00 85.31 101 ASP A C 1
ATOM 749 O O . ASP A 1 101 ? -8.665 2.874 19.182 1.00 85.31 101 ASP A O 1
ATOM 753 N N . VAL A 1 102 ? -9.313 0.849 18.490 1.00 84.12 102 VAL A N 1
ATOM 754 C CA . VAL A 1 102 ? -10.755 1.039 18.806 1.00 84.12 102 VAL A CA 1
ATOM 755 C C . VAL A 1 102 ? -10.983 1.602 20.203 1.00 84.12 102 VAL A C 1
ATOM 757 O O . VAL A 1 102 ? -11.718 2.574 20.356 1.00 84.12 102 VAL A O 1
ATOM 760 N N . LYS A 1 103 ? -10.326 1.024 21.215 1.00 78.38 103 LYS A N 1
ATOM 761 C CA . LYS A 1 103 ? -10.486 1.430 22.623 1.00 78.38 103 LYS A CA 1
ATOM 762 C C . LYS A 1 103 ? -9.959 2.837 22.904 1.00 78.38 103 LYS A C 1
ATOM 764 O O . LYS A 1 103 ? -10.389 3.473 23.856 1.00 78.38 103 LYS A O 1
ATOM 769 N N . VAL A 1 104 ? -8.995 3.299 22.110 1.00 79.19 104 VAL A N 1
ATOM 770 C CA . VAL A 1 104 ? -8.383 4.628 22.251 1.00 79.19 104 VAL A CA 1
ATOM 771 C C . VAL A 1 104 ? -9.184 5.672 21.472 1.00 79.19 104 VAL A C 1
ATOM 773 O O . VAL A 1 104 ? -9.293 6.819 21.898 1.00 79.19 104 VAL A O 1
ATOM 776 N N . ASP A 1 105 ? -9.755 5.276 20.335 1.00 80.69 105 ASP A N 1
ATOM 777 C CA . ASP A 1 105 ? -10.527 6.152 19.454 1.00 80.69 105 ASP A CA 1
ATOM 778 C C . ASP A 1 105 ? -12.009 6.278 19.867 1.00 80.69 105 ASP A C 1
ATOM 780 O O . ASP A 1 105 ? -12.702 7.187 19.387 1.00 80.69 105 ASP A O 1
ATOM 784 N N . GLU A 1 106 ? -12.484 5.427 20.783 1.00 75.62 106 GLU A N 1
ATOM 785 C CA . GLU A 1 106 ? -13.832 5.474 21.354 1.00 75.62 106 GLU A CA 1
ATOM 786 C C . GLU A 1 106 ? -14.125 6.854 21.977 1.00 75.62 106 GLU A C 1
ATOM 788 O O . GLU A 1 106 ? -13.326 7.429 22.714 1.00 75.62 106 GLU A O 1
ATOM 793 N N . GLY A 1 107 ? -15.260 7.453 21.603 1.00 69.62 107 GLY A N 1
ATOM 794 C CA . GLY A 1 107 ? -15.674 8.784 22.069 1.00 69.62 107 GLY A CA 1
ATOM 795 C C . GLY A 1 107 ? -14.981 9.980 21.397 1.00 69.62 107 GLY A C 1
ATOM 796 O O . GLY A 1 107 ? -15.463 11.104 21.537 1.00 69.62 107 GLY A O 1
ATOM 797 N N . THR A 1 108 ? -13.916 9.768 20.614 1.00 72.06 108 THR A N 1
ATOM 798 C CA . THR A 1 108 ? -13.124 10.869 20.022 1.00 72.06 108 THR A CA 1
ATOM 799 C C . THR A 1 108 ? -13.163 10.893 18.492 1.00 72.06 108 THR A C 1
ATOM 801 O O . THR A 1 108 ? -13.104 11.965 17.880 1.00 72.06 108 THR A O 1
ATOM 804 N N . LYS A 1 109 ? -13.263 9.723 17.846 1.00 74.00 109 LYS A N 1
ATOM 805 C CA . LYS A 1 109 ? -13.285 9.581 16.381 1.00 74.00 109 LYS A CA 1
ATOM 806 C C . LYS A 1 109 ? -14.394 8.628 15.939 1.00 74.00 109 LYS A C 1
ATOM 808 O O . LYS A 1 109 ? -14.835 7.770 16.692 1.00 74.00 109 LYS A O 1
ATOM 813 N N . LYS A 1 110 ? -14.836 8.759 14.684 1.00 72.12 110 LYS A N 1
ATOM 814 C CA . LYS A 1 110 ? -15.733 7.788 14.039 1.00 72.12 110 LYS A CA 1
ATOM 815 C C . LYS A 1 110 ? -14.930 6.946 13.048 1.00 72.12 110 LYS A C 1
ATOM 817 O O . LYS A 1 110 ? -14.739 7.370 11.913 1.00 72.12 110 LYS A O 1
ATOM 822 N N . THR A 1 111 ? -14.437 5.783 13.469 1.00 78.25 111 THR A N 1
ATOM 823 C CA . THR A 1 111 ? -13.652 4.860 12.623 1.00 78.25 111 THR A CA 1
ATOM 824 C C . THR A 1 111 ? -14.514 3.713 12.080 1.00 78.25 111 THR A C 1
ATOM 826 O O . THR A 1 111 ? -15.617 3.467 12.573 1.00 78.25 111 THR A O 1
ATOM 829 N N . LEU A 1 112 ? -14.034 3.012 11.041 1.00 75.62 112 LEU A N 1
ATOM 830 C CA . LEU A 1 112 ? -14.718 1.842 10.460 1.00 75.62 112 LEU A CA 1
ATOM 831 C C . LEU A 1 112 ? -15.149 0.800 11.520 1.00 75.62 112 LEU A C 1
ATOM 833 O O . LEU A 1 112 ? -16.335 0.453 11.549 1.00 75.62 112 LEU A O 1
ATOM 837 N N . PRO A 1 113 ? -14.254 0.334 12.414 1.00 75.56 113 PRO A N 1
ATOM 838 C CA . PRO A 1 113 ? -14.613 -0.668 13.413 1.00 75.56 113 PRO A CA 1
ATOM 839 C C . PRO A 1 113 ? -15.609 -0.190 14.462 1.00 75.56 113 PRO A C 1
ATOM 841 O O . PRO A 1 113 ? -16.396 -1.009 14.925 1.00 75.56 113 PRO A O 1
ATOM 844 N N . LEU A 1 114 ? -15.656 1.106 14.776 1.00 78.69 114 LEU A N 1
ATOM 845 C CA . LEU A 1 114 ? -16.645 1.653 15.712 1.00 78.69 114 LEU A CA 1
ATOM 846 C C . LEU A 1 114 ? -18.076 1.639 15.146 1.00 78.69 114 LEU A C 1
ATOM 848 O O . LEU A 1 114 ? -19.034 1.590 15.909 1.00 78.69 114 LEU A O 1
ATOM 852 N N . VAL A 1 115 ? -18.240 1.674 13.818 1.00 80.31 115 VAL A N 1
ATOM 853 C CA . VAL A 1 115 ? -19.569 1.669 13.173 1.00 80.31 115 VAL A CA 1
ATOM 854 C C . VAL A 1 115 ? -20.005 0.262 12.771 1.00 80.31 115 VAL A C 1
ATOM 856 O O . VAL A 1 115 ? -21.165 -0.102 12.938 1.00 80.31 115 VAL A O 1
ATOM 859 N N . VAL A 1 116 ? -19.091 -0.525 12.198 1.00 82.56 116 VAL A N 1
ATOM 860 C CA . VAL A 1 116 ? -19.416 -1.817 11.564 1.00 82.56 116 VAL A CA 1
ATOM 861 C C . VAL A 1 116 ? -19.002 -3.007 12.444 1.00 82.56 116 VAL A C 1
ATOM 863 O O . VAL A 1 116 ? -19.435 -4.137 12.210 1.00 82.56 116 VAL A O 1
ATOM 866 N N . GLY A 1 117 ? -18.200 -2.764 13.479 1.00 85.19 117 GLY A N 1
ATOM 867 C CA . GLY A 1 117 ? -17.624 -3.777 14.356 1.00 85.19 117 GLY A CA 1
ATOM 868 C C . GLY A 1 117 ? -16.236 -4.237 13.900 1.00 85.19 117 GLY A C 1
ATOM 869 O O . GLY A 1 117 ? -15.902 -4.231 12.708 1.00 85.19 117 GLY A O 1
ATOM 870 N N . GLU A 1 118 ? -15.430 -4.679 14.864 1.00 86.75 118 GLU A N 1
ATOM 871 C CA . GLU A 1 118 ? -14.047 -5.134 14.667 1.00 86.75 118 GLU A CA 1
ATOM 872 C C . GLU A 1 118 ? -13.954 -6.304 13.681 1.00 86.75 118 GLU A C 1
ATOM 874 O O . GLU A 1 118 ? -13.193 -6.257 12.715 1.00 86.75 118 GLU A O 1
ATOM 879 N N . GLN A 1 119 ? -14.793 -7.329 13.863 1.00 86.06 119 GLN A N 1
ATOM 880 C CA . GLN A 1 119 ? -14.733 -8.548 13.056 1.00 86.06 119 GLN A CA 1
ATOM 881 C C . GLN A 1 119 ? -15.049 -8.284 11.579 1.00 86.06 119 GLN A C 1
ATOM 883 O O . GLN A 1 119 ? -14.351 -8.779 10.694 1.00 86.06 119 GLN A O 1
ATOM 888 N N . LYS A 1 120 ? -16.083 -7.482 11.293 1.00 87.50 120 LYS A N 1
ATOM 889 C CA . LYS A 1 120 ? -16.445 -7.114 9.915 1.00 87.50 120 LYS A CA 1
ATOM 890 C C . LYS A 1 120 ? -15.368 -6.235 9.280 1.00 87.50 120 LYS A C 1
ATOM 892 O O . LYS A 1 120 ? -15.029 -6.437 8.120 1.00 87.50 120 LYS A O 1
ATOM 897 N N . SER A 1 121 ? -14.785 -5.319 10.051 1.00 87.69 121 SER A N 1
ATOM 898 C CA . SER A 1 121 ? -13.674 -4.475 9.600 1.00 87.69 121 SER A CA 1
ATOM 899 C C . SER A 1 121 ? -12.434 -5.300 9.250 1.00 87.69 121 SER A C 1
ATOM 901 O O . SER A 1 121 ? -11.823 -5.070 8.206 1.00 87.69 121 SER A O 1
ATOM 903 N N . LYS A 1 122 ? -12.115 -6.320 10.063 1.00 89.31 122 LYS A N 1
ATOM 904 C CA . LYS A 1 122 ? -11.027 -7.273 9.797 1.00 89.31 122 LYS A CA 1
ATOM 905 C C . LYS A 1 122 ? -11.274 -8.006 8.476 1.00 89.31 122 LYS A C 1
ATOM 907 O O . LYS A 1 122 ? -10.392 -8.042 7.620 1.00 89.31 122 LYS A O 1
ATOM 912 N N . TRP A 1 123 ? -12.487 -8.525 8.279 1.00 90.94 123 TRP A N 1
ATOM 913 C CA . TRP A 1 123 ? -12.881 -9.181 7.029 1.00 90.94 123 TRP A CA 1
ATOM 914 C C . TRP A 1 123 ? -12.761 -8.260 5.811 1.00 90.94 123 TRP A C 1
ATOM 916 O O . TRP A 1 123 ? -12.191 -8.676 4.807 1.00 90.94 123 TRP A O 1
ATOM 926 N N . ILE A 1 124 ? -13.229 -7.011 5.898 1.00 91.44 124 ILE A N 1
ATOM 927 C CA . ILE A 1 124 ? -13.118 -6.027 4.807 1.00 91.44 124 ILE A CA 1
ATOM 928 C C . ILE A 1 124 ? -11.647 -5.765 4.456 1.00 91.44 124 ILE A C 1
ATOM 930 O O . ILE A 1 124 ? -11.289 -5.768 3.278 1.00 91.44 124 ILE A O 1
ATOM 934 N N . ALA A 1 125 ? -10.783 -5.582 5.460 1.00 91.94 125 ALA A N 1
ATOM 935 C CA . ALA A 1 125 ? -9.361 -5.336 5.242 1.00 91.94 125 ALA A CA 1
ATOM 936 C C . ALA A 1 125 ? -8.677 -6.513 4.527 1.00 91.94 125 ALA A C 1
ATOM 938 O O . ALA A 1 125 ? -8.013 -6.312 3.509 1.00 91.94 125 ALA A O 1
ATOM 939 N N . TYR A 1 126 ? -8.867 -7.747 5.005 1.00 92.94 126 TYR A N 1
ATOM 940 C CA . TYR A 1 126 ? -8.250 -8.914 4.367 1.00 92.94 126 TYR A CA 1
ATOM 941 C C . TYR A 1 126 ? -8.888 -9.273 3.025 1.00 92.94 126 TYR A C 1
ATOM 943 O O . TYR A 1 126 ? -8.171 -9.727 2.138 1.00 92.94 126 TYR A O 1
ATOM 951 N N . ALA A 1 127 ? -10.184 -9.015 2.823 1.00 93.56 127 ALA A N 1
ATOM 952 C CA . ALA A 1 127 ? -10.816 -9.156 1.514 1.00 93.56 127 ALA A CA 1
ATOM 953 C C . ALA A 1 127 ? -10.176 -8.208 0.489 1.00 93.56 127 ALA A C 1
ATOM 955 O O . ALA A 1 127 ? -9.837 -8.634 -0.613 1.00 93.56 127 ALA A O 1
ATOM 956 N N . LEU A 1 128 ? -9.922 -6.951 0.870 1.00 92.25 128 LEU A N 1
ATOM 957 C CA . LEU A 1 128 ? -9.234 -5.986 0.013 1.00 92.25 128 LEU A CA 1
ATOM 958 C C . LEU A 1 128 ? -7.809 -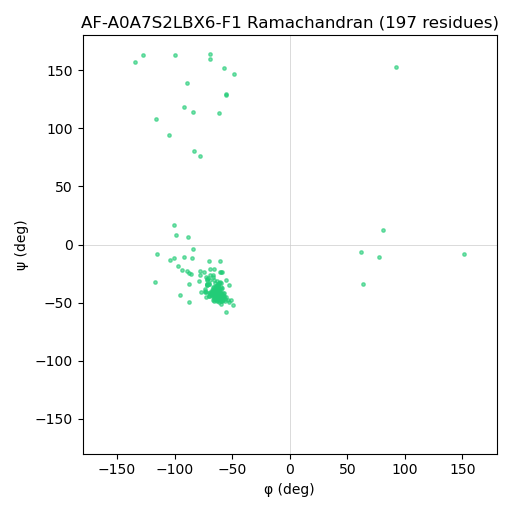6.453 -0.330 1.00 92.25 128 LEU A C 1
ATOM 960 O O . LEU A 1 128 ? -7.415 -6.437 -1.495 1.00 92.25 128 LEU A O 1
ATOM 964 N N . VAL A 1 129 ? -7.058 -6.942 0.663 1.00 92.75 129 VAL A N 1
ATOM 965 C CA . VAL A 1 129 ? -5.711 -7.510 0.457 1.00 92.75 129 VAL A CA 1
ATOM 966 C C . VAL A 1 129 ? -5.749 -8.733 -0.460 1.00 92.75 129 VAL A C 1
ATOM 968 O O . VAL A 1 129 ? -4.888 -8.861 -1.333 1.00 92.75 129 VAL A O 1
ATOM 971 N N . ALA A 1 130 ? -6.732 -9.618 -0.290 1.00 92.69 130 ALA A N 1
ATOM 972 C CA . ALA A 1 130 ? -6.893 -10.823 -1.095 1.00 92.69 130 ALA A CA 1
ATOM 973 C C . ALA A 1 130 ? -7.233 -10.493 -2.553 1.00 92.69 130 ALA A C 1
ATOM 975 O O . ALA A 1 130 ? -6.644 -11.083 -3.453 1.00 92.69 130 ALA A O 1
ATOM 976 N N . VAL A 1 131 ? -8.106 -9.512 -2.803 1.00 93.56 131 VAL A N 1
ATOM 977 C CA . VAL A 1 131 ? -8.418 -9.041 -4.163 1.00 93.56 131 VAL A CA 1
ATOM 978 C C . VAL A 1 131 ? -7.172 -8.467 -4.839 1.00 93.56 131 VAL A C 1
ATOM 980 O O . VAL A 1 131 ? -6.884 -8.795 -5.989 1.00 93.56 131 VAL A O 1
ATOM 983 N N . VAL A 1 132 ? -6.377 -7.662 -4.131 1.00 92.31 132 VAL A N 1
ATOM 984 C CA . VAL A 1 132 ? -5.145 -7.092 -4.701 1.00 92.31 132 VAL A CA 1
ATOM 985 C C . VAL A 1 132 ? -4.108 -8.181 -4.983 1.00 92.31 132 VAL A C 1
ATOM 987 O O . VAL A 1 132 ? -3.579 -8.251 -6.087 1.00 92.31 132 VAL A O 1
ATOM 990 N N . ASN A 1 133 ? -3.855 -9.085 -4.036 1.00 90.62 133 ASN A N 1
ATOM 991 C CA . ASN A 1 133 ? -2.925 -10.195 -4.262 1.00 90.62 133 ASN A CA 1
ATOM 992 C C . ASN A 1 133 ? -3.418 -11.132 -5.373 1.00 90.62 133 ASN A C 1
ATOM 994 O O . ASN A 1 133 ? -2.625 -11.570 -6.199 1.00 90.62 133 ASN A O 1
ATOM 998 N N . GLY A 1 134 ? -4.724 -11.397 -5.435 1.00 90.25 134 GLY A N 1
ATOM 999 C CA . GLY A 1 134 ? -5.347 -12.193 -6.486 1.00 90.25 134 GLY A CA 1
ATOM 1000 C C . GLY A 1 134 ? -5.185 -11.553 -7.861 1.00 90.25 134 GLY A C 1
ATOM 1001 O O . GLY A 1 134 ? -4.796 -12.232 -8.804 1.00 90.25 134 GLY A O 1
ATOM 1002 N N . THR A 1 135 ? -5.399 -10.240 -7.982 1.00 90.12 135 THR A N 1
ATOM 1003 C CA . THR A 1 135 ? -5.177 -9.526 -9.253 1.00 90.12 135 THR A CA 1
ATOM 1004 C C . THR A 1 135 ? -3.706 -9.524 -9.661 1.00 90.12 135 THR A C 1
ATOM 1006 O O . THR A 1 135 ? -3.418 -9.741 -10.834 1.00 90.12 135 THR A O 1
ATOM 1009 N N . MET A 1 136 ? -2.774 -9.357 -8.719 1.00 88.56 136 MET A N 1
ATOM 1010 C CA . MET A 1 136 ? -1.334 -9.458 -8.988 1.00 88.56 136 MET A CA 1
ATOM 1011 C C . MET A 1 136 ? -0.925 -10.866 -9.443 1.00 88.56 136 MET A C 1
ATOM 1013 O O . MET A 1 136 ? -0.187 -11.008 -10.412 1.00 88.56 136 MET A O 1
ATOM 1017 N N . LEU A 1 137 ? -1.423 -11.905 -8.769 1.00 89.06 137 LEU A N 1
ATOM 1018 C CA . LEU A 1 137 ? -1.063 -13.295 -9.041 1.00 89.06 137 LEU A CA 1
ATOM 1019 C C . LEU A 1 137 ? -1.686 -13.814 -10.342 1.00 89.06 137 LEU A C 1
ATOM 1021 O O . LEU A 1 137 ? -1.002 -14.463 -11.128 1.00 89.06 137 LEU A O 1
ATOM 1025 N N . LEU A 1 138 ? -2.973 -13.542 -10.566 1.00 89.06 138 LEU A N 1
ATOM 1026 C CA . LEU A 1 138 ? -3.751 -14.151 -11.647 1.00 89.06 138 LEU A CA 1
ATOM 1027 C C . LEU A 1 138 ? -3.696 -13.366 -12.956 1.00 89.06 138 LEU A C 1
ATOM 1029 O O . LEU A 1 138 ? -3.952 -13.944 -14.008 1.00 89.06 138 LEU A O 1
ATOM 1033 N N . SER A 1 139 ? -3.391 -12.067 -12.923 1.00 89.19 139 SER A N 1
ATOM 1034 C CA . SER A 1 139 ? -3.388 -11.248 -14.135 1.00 89.19 139 SER A CA 1
ATOM 1035 C C . SER A 1 139 ? -2.057 -11.371 -14.883 1.00 89.19 139 SER A C 1
ATOM 1037 O O . SER A 1 139 ? -1.042 -10.859 -14.397 1.00 89.19 139 SER A O 1
ATOM 1039 N N . PRO A 1 140 ? -2.028 -11.944 -16.106 1.00 86.94 140 PRO A N 1
ATOM 1040 C CA . PRO A 1 140 ? -0.801 -12.063 -16.901 1.00 86.94 140 PRO A CA 1
ATOM 1041 C C . PRO A 1 140 ? -0.158 -10.706 -17.206 1.00 86.94 140 PRO A C 1
ATOM 1043 O O . PRO A 1 140 ? 1.045 -10.615 -17.436 1.00 86.94 140 PRO A O 1
ATOM 1046 N N . TYR A 1 141 ? -0.962 -9.642 -17.173 1.00 87.94 141 TYR A N 1
ATOM 1047 C CA . TYR A 1 141 ? -0.524 -8.272 -17.376 1.00 87.94 141 TYR A CA 1
ATOM 1048 C C . TYR A 1 141 ? 0.568 -7.839 -16.391 1.00 87.94 141 TYR A C 1
ATOM 1050 O O . TYR A 1 141 ? 1.560 -7.245 -16.802 1.00 87.94 141 TYR A O 1
ATOM 1058 N N . PHE A 1 142 ? 0.426 -8.143 -15.097 1.00 85.38 142 PHE A N 1
ATOM 1059 C CA . PHE A 1 142 ? 1.431 -7.738 -14.108 1.00 85.38 142 PHE A CA 1
ATOM 1060 C C . PHE A 1 142 ? 2.723 -8.548 -14.247 1.00 85.38 142 PHE A C 1
ATOM 1062 O O . PHE A 1 142 ? 3.815 -7.999 -14.099 1.00 85.38 142 PHE A O 1
ATOM 1069 N N . TRP A 1 143 ? 2.612 -9.821 -14.629 1.00 85.81 143 TRP A N 1
ATOM 1070 C CA . TRP A 1 143 ? 3.758 -10.688 -14.893 1.00 85.81 143 TRP A CA 1
ATOM 1071 C C . TRP A 1 143 ? 4.595 -10.232 -16.084 1.00 85.81 143 TRP A C 1
ATOM 1073 O O . TRP A 1 143 ? 5.821 -10.281 -16.019 1.00 85.81 143 TRP A O 1
ATOM 1083 N N . THR A 1 144 ? 3.962 -9.777 -17.167 1.00 85.12 144 THR A N 1
ATOM 1084 C CA . THR A 1 144 ? 4.685 -9.237 -18.328 1.00 85.12 144 THR A CA 1
ATOM 1085 C C . THR A 1 144 ? 5.259 -7.858 -18.029 1.00 85.12 144 THR A C 1
ATOM 1087 O O . THR A 1 144 ? 6.405 -7.577 -18.372 1.00 85.12 144 THR A O 1
ATOM 1090 N N . MET A 1 145 ? 4.496 -7.023 -17.326 1.00 82.56 145 MET A N 1
ATOM 1091 C CA . MET A 1 145 ? 4.879 -5.667 -16.954 1.00 82.56 145 MET A CA 1
ATOM 1092 C C . MET A 1 145 ? 6.109 -5.617 -16.035 1.00 82.56 145 MET A C 1
ATOM 1094 O O . MET A 1 145 ? 6.990 -4.783 -16.249 1.00 82.56 145 MET A O 1
ATOM 1098 N N . PHE A 1 146 ? 6.194 -6.505 -15.041 1.00 82.31 146 PHE A N 1
ATOM 1099 C CA . PHE A 1 146 ? 7.307 -6.580 -14.084 1.00 82.31 146 PHE A CA 1
ATOM 1100 C C . PHE A 1 146 ? 8.318 -7.694 -14.402 1.00 82.31 146 PHE A C 1
ATOM 1102 O O . PHE A 1 146 ? 9.136 -8.056 -13.556 1.00 82.31 146 PHE A O 1
ATOM 1109 N N . LYS A 1 147 ? 8.308 -8.239 -15.625 1.00 83.50 147 LYS A N 1
ATOM 1110 C CA . LYS A 1 147 ? 9.285 -9.246 -16.055 1.00 83.50 147 LYS A CA 1
ATOM 1111 C C . LYS A 1 147 ? 10.703 -8.665 -16.016 1.00 83.50 147 LYS A C 1
ATOM 1113 O O . LYS A 1 147 ? 11.014 -7.765 -16.788 1.00 83.50 147 LYS A O 1
ATOM 1118 N N . SER A 1 148 ? 11.560 -9.167 -15.135 1.00 81.25 148 SER A N 1
ATOM 1119 C CA . SER A 1 148 ? 12.969 -8.761 -15.024 1.00 81.25 148 SER A CA 1
ATOM 1120 C C . SER A 1 148 ? 13.895 -9.978 -15.064 1.00 81.25 148 SER A C 1
ATOM 1122 O O . SER A 1 148 ? 13.447 -11.103 -14.827 1.00 81.25 148 SER A O 1
ATOM 1124 N N . THR A 1 149 ? 15.187 -9.763 -15.323 1.00 80.94 149 THR A N 1
ATOM 1125 C CA . THR A 1 149 ? 16.216 -10.816 -15.303 1.00 80.94 149 THR A CA 1
ATOM 1126 C C . THR A 1 149 ? 17.225 -10.503 -14.189 1.00 80.94 149 THR A C 1
ATOM 1128 O O . THR A 1 149 ? 17.983 -9.548 -14.344 1.00 80.94 149 THR A O 1
ATOM 1131 N N . PRO A 1 150 ? 17.255 -11.235 -13.054 1.00 80.94 150 PRO A N 1
ATOM 1132 C CA . PRO A 1 150 ? 16.355 -12.320 -12.636 1.00 80.94 150 PRO A CA 1
ATOM 1133 C C . PRO A 1 150 ? 14.937 -11.821 -12.297 1.00 80.94 150 PRO A C 1
ATOM 1135 O O . PRO A 1 150 ? 14.724 -10.624 -12.097 1.00 80.94 150 PRO A O 1
ATOM 1138 N N . ASN A 1 151 ? 13.955 -12.730 -12.224 1.00 85.56 151 ASN A N 1
ATOM 1139 C CA . ASN A 1 151 ? 12.540 -12.387 -12.011 1.00 85.56 151 ASN A CA 1
ATOM 1140 C C . ASN A 1 151 ? 12.244 -12.063 -10.533 1.00 85.56 151 ASN A C 1
ATOM 1142 O O . ASN A 1 151 ? 11.688 -12.874 -9.790 1.00 85.56 151 ASN A O 1
ATOM 1146 N N . VAL A 1 152 ? 12.646 -10.864 -10.101 1.00 88.75 152 VAL A N 1
ATOM 1147 C CA . VAL A 1 152 ? 12.495 -10.387 -8.715 1.00 88.75 152 VAL A CA 1
ATOM 1148 C C . VAL A 1 152 ? 11.021 -10.209 -8.338 1.00 88.75 152 VAL A C 1
ATOM 1150 O O . VAL A 1 152 ? 10.645 -10.443 -7.189 1.00 88.75 152 VAL A O 1
ATOM 1153 N N . TYR A 1 153 ? 10.169 -9.871 -9.310 1.00 88.12 153 TYR A N 1
ATOM 1154 C CA . TYR A 1 153 ? 8.725 -9.777 -9.108 1.00 88.12 153 TYR A CA 1
ATOM 1155 C C . TYR A 1 153 ? 8.131 -11.108 -8.641 1.00 88.12 153 TYR A C 1
ATOM 1157 O O . TYR A 1 153 ? 7.493 -11.152 -7.588 1.00 88.12 153 TYR A O 1
ATOM 1165 N N . ALA A 1 154 ? 8.421 -12.199 -9.356 1.00 87.62 154 ALA A N 1
ATOM 1166 C CA . ALA A 1 154 ? 7.955 -13.534 -8.987 1.00 87.62 154 ALA A CA 1
ATOM 1167 C C . ALA A 1 154 ? 8.374 -13.910 -7.561 1.00 87.62 154 ALA A C 1
ATOM 1169 O O . ALA A 1 154 ? 7.550 -14.371 -6.775 1.00 87.62 154 ALA A O 1
ATOM 1170 N N . LEU A 1 155 ? 9.638 -13.651 -7.211 1.00 89.31 155 LEU A N 1
ATOM 1171 C CA . LEU A 1 155 ? 10.170 -13.931 -5.879 1.00 89.31 155 LEU A CA 1
ATOM 1172 C C . LEU A 1 155 ? 9.403 -13.163 -4.792 1.00 89.31 155 LEU A C 1
ATOM 1174 O O . LEU A 1 155 ? 9.022 -13.732 -3.772 1.00 89.31 155 LEU A O 1
ATOM 1178 N N . SER A 1 156 ? 9.121 -11.882 -5.031 1.00 90.56 156 SER A N 1
ATOM 1179 C CA . SER A 1 156 ? 8.375 -11.058 -4.080 1.00 90.56 156 SER A CA 1
ATOM 1180 C C . SER A 1 156 ? 6.924 -11.491 -3.903 1.00 90.56 156 SER A C 1
ATOM 1182 O O . SER A 1 156 ? 6.433 -11.457 -2.780 1.00 90.56 156 SER A O 1
ATOM 1184 N N . VAL A 1 157 ? 6.255 -11.950 -4.966 1.00 89.50 157 VAL A N 1
ATOM 1185 C CA . VAL A 1 157 ? 4.878 -12.463 -4.899 1.00 89.50 157 VAL A CA 1
ATOM 1186 C C . VAL A 1 157 ? 4.842 -13.799 -4.157 1.00 89.50 157 VAL A C 1
ATOM 1188 O O . VAL A 1 157 ? 4.024 -13.979 -3.257 1.00 89.50 157 VAL A O 1
ATOM 1191 N N . VAL A 1 158 ? 5.777 -14.706 -4.460 1.00 90.19 158 VAL A N 1
ATOM 1192 C CA . VAL A 1 158 ? 5.888 -16.017 -3.796 1.00 90.19 158 VAL A CA 1
ATOM 1193 C C . VAL A 1 158 ? 6.142 -15.878 -2.294 1.00 90.19 158 VAL A C 1
ATOM 1195 O O . VAL A 1 158 ? 5.663 -16.704 -1.528 1.00 90.19 158 VAL A O 1
ATOM 1198 N N . ILE A 1 159 ? 6.848 -14.835 -1.853 1.00 91.81 159 ILE A N 1
ATOM 1199 C CA . ILE A 1 159 ? 7.088 -14.583 -0.424 1.00 91.81 159 ILE A CA 1
ATOM 1200 C C . ILE A 1 159 ? 5.946 -13.759 0.194 1.00 91.81 159 ILE A C 1
ATOM 1202 O O . ILE A 1 159 ? 5.400 -14.117 1.237 1.00 91.81 159 ILE A O 1
ATOM 1206 N N . GLY A 1 160 ? 5.562 -12.653 -0.442 1.00 89.50 160 GLY A N 1
ATOM 1207 C CA . GLY A 1 160 ? 4.616 -11.681 0.101 1.00 89.50 160 GLY A CA 1
ATOM 1208 C C . GLY A 1 160 ? 3.180 -12.198 0.187 1.00 89.50 160 GLY A C 1
ATOM 1209 O O . GLY A 1 160 ? 2.506 -11.980 1.198 1.00 89.50 160 GLY A O 1
ATOM 1210 N N . THR A 1 161 ? 2.701 -12.932 -0.820 1.00 89.69 161 THR A N 1
ATOM 1211 C CA . THR A 1 161 ? 1.314 -13.420 -0.834 1.00 89.69 161 THR A CA 1
ATOM 1212 C C . THR A 1 161 ? 1.037 -14.435 0.285 1.00 89.69 161 THR A C 1
ATOM 1214 O O . THR A 1 161 ? 0.071 -14.227 1.027 1.00 89.69 161 THR A O 1
ATOM 1217 N N . PRO A 1 162 ? 1.877 -15.462 0.532 1.00 91.31 162 PRO A N 1
ATOM 1218 C CA . PRO A 1 162 ? 1.721 -16.325 1.704 1.00 91.31 162 PRO A CA 1
ATOM 1219 C C . PRO A 1 162 ? 1.802 -15.566 3.029 1.00 91.31 162 PRO A C 1
ATOM 1221 O O . PRO A 1 162 ? 1.030 -15.859 3.939 1.00 91.31 162 PRO A O 1
ATOM 1224 N N . MET A 1 163 ? 2.663 -14.546 3.138 1.00 90.88 163 MET A N 1
ATOM 1225 C CA . MET A 1 163 ? 2.714 -13.697 4.335 1.00 90.88 163 MET A CA 1
ATOM 1226 C C . MET A 1 163 ? 1.400 -12.938 4.571 1.00 90.88 163 MET A C 1
ATOM 1228 O O . MET A 1 163 ? 0.985 -12.797 5.720 1.00 90.88 163 MET A O 1
ATOM 1232 N N . CYS A 1 164 ? 0.720 -12.472 3.516 1.00 89.94 164 CYS A N 1
ATOM 1233 C CA . CYS A 1 164 ? -0.606 -11.852 3.629 1.00 89.94 164 CYS A CA 1
ATOM 1234 C C . CYS A 1 164 ? -1.670 -12.849 4.104 1.00 89.94 164 CYS A C 1
ATOM 1236 O O . CYS A 1 164 ? -2.516 -12.495 4.925 1.00 89.94 164 CYS A O 1
ATOM 1238 N N . ILE A 1 165 ? -1.626 -14.087 3.606 1.00 90.38 165 ILE A N 1
ATOM 1239 C CA . ILE A 1 165 ? -2.558 -15.142 4.020 1.00 90.38 165 ILE A CA 1
ATOM 1240 C C . ILE A 1 165 ? -2.318 -15.486 5.490 1.00 90.38 165 ILE A C 1
ATOM 1242 O O . ILE A 1 165 ? -3.256 -15.463 6.284 1.00 90.38 165 ILE A O 1
ATOM 1246 N N . TRP A 1 166 ? -1.062 -15.700 5.883 1.00 91.06 166 TRP A N 1
ATOM 1247 C CA . TRP A 1 166 ? -0.689 -15.947 7.274 1.00 91.06 166 TRP A CA 1
ATOM 1248 C C . TRP A 1 166 ? -1.145 -14.801 8.187 1.00 91.06 166 TRP A C 1
ATOM 1250 O O . TRP A 1 166 ? -1.744 -15.036 9.236 1.00 91.06 166 TRP A O 1
ATOM 1260 N N . ALA A 1 167 ? -0.945 -13.550 7.760 1.00 90.19 167 ALA A N 1
ATOM 1261 C CA . ALA A 1 167 ? -1.378 -12.374 8.504 1.00 90.19 167 ALA A CA 1
ATOM 1262 C C . ALA A 1 167 ? -2.883 -12.383 8.826 1.00 90.19 167 ALA A C 1
ATOM 1264 O O . ALA A 1 167 ? -3.264 -11.839 9.856 1.00 90.19 167 ALA A O 1
ATOM 1265 N N . SER A 1 168 ? -3.730 -12.991 7.986 1.00 88.81 168 SER A N 1
ATOM 1266 C CA . SER A 1 168 ? -5.186 -13.065 8.210 1.00 88.81 168 SER A CA 1
ATOM 1267 C C . SER A 1 168 ? -5.601 -13.995 9.353 1.00 88.81 168 SER A C 1
ATOM 1269 O O . SER A 1 168 ? -6.601 -13.734 10.028 1.00 88.81 168 SER A O 1
ATOM 1271 N N . VAL A 1 169 ? -4.801 -15.032 9.611 1.00 90.44 169 VAL A N 1
ATOM 1272 C CA . VAL A 1 169 ? -5.062 -16.060 10.630 1.00 90.44 169 VAL A CA 1
ATOM 1273 C C . VAL A 1 169 ? -4.526 -15.646 12.004 1.00 90.44 169 VAL A C 1
ATOM 1275 O O . VAL A 1 169 ? -5.035 -16.089 13.030 1.00 90.44 169 VAL A O 1
ATOM 1278 N N . LEU A 1 170 ? -3.530 -14.761 12.034 1.00 90.31 170 LEU A N 1
ATOM 1279 C CA . LEU A 1 170 ? -2.917 -14.275 13.268 1.00 90.31 170 LEU A CA 1
ATOM 1280 C C . LEU A 1 170 ? -3.851 -13.377 14.104 1.00 90.31 170 LEU A C 1
ATOM 1282 O O . LEU A 1 170 ? -4.818 -12.786 13.583 1.00 90.31 170 LEU A O 1
ATOM 1286 N N . PRO A 1 171 ? -3.548 -13.232 15.413 1.00 89.00 171 PRO A N 1
ATOM 1287 C CA . PRO A 1 171 ? -4.151 -12.192 16.236 1.00 89.00 171 PRO A CA 1
ATOM 1288 C C . PRO A 1 171 ? -3.882 -10.812 15.626 1.00 89.00 171 PRO A C 1
ATOM 1290 O O . PRO A 1 171 ? -2.897 -10.610 14.919 1.00 89.00 171 PRO A O 1
ATOM 1293 N N . LEU A 1 172 ? -4.778 -9.858 15.882 1.00 86.75 172 LEU A N 1
ATOM 1294 C CA . LEU A 1 172 ? -4.845 -8.587 15.153 1.00 86.75 172 LEU A CA 1
ATOM 1295 C C . LEU A 1 172 ? -3.506 -7.830 15.096 1.00 86.75 172 LEU A C 1
ATOM 1297 O O . LEU A 1 172 ? -3.080 -7.447 14.008 1.00 86.75 172 LEU A O 1
ATOM 1301 N N . SER A 1 173 ? -2.832 -7.664 16.238 1.00 87.12 173 SER A N 1
ATOM 1302 C CA . SER A 1 173 ? -1.572 -6.910 16.314 1.00 87.12 173 SER A CA 1
ATOM 1303 C C . SER A 1 173 ? -0.451 -7.579 15.505 1.00 87.12 173 SER A C 1
ATOM 1305 O O . SER A 1 173 ? 0.221 -6.937 14.693 1.00 87.12 173 SER A O 1
ATOM 1307 N N . GLU A 1 174 ? -0.292 -8.900 15.632 1.00 89.81 174 GLU A N 1
ATOM 1308 C CA . GLU A 1 174 ? 0.700 -9.659 14.860 1.00 89.81 174 GLU A CA 1
ATOM 1309 C C . GLU A 1 174 ? 0.351 -9.696 13.367 1.00 89.81 174 GLU A C 1
ATOM 1311 O O . GLU A 1 174 ? 1.217 -9.490 12.515 1.00 89.81 174 GLU A O 1
ATOM 1316 N N . GLY A 1 175 ? -0.929 -9.892 13.039 1.00 88.94 175 GLY A N 1
ATOM 1317 C CA . GLY A 1 175 ? -1.441 -9.885 11.673 1.00 88.94 175 GLY A CA 1
ATOM 1318 C C . GLY A 1 175 ? -1.189 -8.552 10.970 1.00 88.94 175 GLY A C 1
ATOM 1319 O O . GLY A 1 175 ? -0.705 -8.530 9.840 1.00 88.94 175 GLY A O 1
ATOM 1320 N N . GLN A 1 176 ? -1.412 -7.429 11.651 1.00 90.25 176 GLN A N 1
ATOM 1321 C CA . GLN A 1 176 ? -1.099 -6.097 11.136 1.00 90.25 176 GLN A CA 1
ATOM 1322 C C . GLN A 1 176 ? 0.400 -5.908 10.877 1.00 90.25 176 GLN A C 1
ATOM 1324 O O . GLN A 1 176 ? 0.789 -5.378 9.830 1.00 90.25 176 GLN A O 1
ATOM 1329 N N . GLN A 1 177 ? 1.259 -6.336 11.807 1.00 90.75 177 GLN A N 1
ATOM 1330 C CA . GLN A 1 177 ? 2.711 -6.244 11.632 1.00 90.75 177 GLN A CA 1
ATOM 1331 C C . GLN A 1 177 ? 3.192 -7.099 10.455 1.00 90.75 177 GLN A C 1
ATOM 1333 O O . GLN A 1 177 ? 4.013 -6.644 9.654 1.00 90.75 177 GLN A O 1
ATOM 1338 N N . MET A 1 178 ? 2.656 -8.312 10.315 1.00 90.81 178 MET A N 1
ATOM 1339 C CA . MET A 1 178 ? 2.963 -9.211 9.205 1.00 90.81 178 MET A CA 1
ATOM 1340 C C . MET A 1 178 ? 2.450 -8.670 7.871 1.00 90.81 178 MET A C 1
ATOM 1342 O O . MET A 1 178 ? 3.188 -8.704 6.885 1.00 90.81 178 MET A O 1
ATOM 1346 N N . LEU A 1 179 ? 1.250 -8.081 7.839 1.00 91.81 179 LEU A N 1
ATOM 1347 C CA . LEU A 1 179 ? 0.728 -7.414 6.648 1.00 91.81 179 LEU A CA 1
ATOM 1348 C C . LEU A 1 179 ? 1.633 -6.250 6.235 1.00 91.81 179 LEU A C 1
ATOM 1350 O O . LEU A 1 179 ? 1.999 -6.143 5.068 1.00 91.81 179 LEU A O 1
ATOM 1354 N N . LYS A 1 180 ? 2.054 -5.410 7.189 1.00 91.00 180 LYS A N 1
ATOM 1355 C CA . LYS A 1 180 ? 2.990 -4.308 6.931 1.00 91.00 180 LYS A CA 1
ATOM 1356 C C . LYS A 1 180 ? 4.289 -4.827 6.308 1.00 91.00 180 LYS A C 1
ATOM 1358 O O . LYS A 1 180 ? 4.721 -4.293 5.290 1.00 91.00 180 LYS A O 1
ATOM 1363 N N . LYS A 1 181 ? 4.890 -5.874 6.884 1.00 92.50 181 LYS A N 1
ATOM 1364 C CA . LYS A 1 181 ? 6.105 -6.509 6.343 1.00 92.50 181 LYS A CA 1
ATOM 1365 C C . LYS A 1 181 ? 5.878 -7.052 4.930 1.00 92.50 181 LYS A C 1
ATOM 1367 O O . LYS A 1 181 ? 6.707 -6.803 4.061 1.00 92.50 181 LYS A O 1
ATOM 1372 N N . SER A 1 182 ? 4.750 -7.718 4.683 1.00 92.06 182 SER A N 1
ATOM 1373 C CA . SER A 1 182 ? 4.412 -8.243 3.356 1.00 92.06 182 SER A CA 1
ATOM 1374 C C . SER A 1 182 ? 4.279 -7.138 2.304 1.00 92.06 182 SER A C 1
ATOM 1376 O O . SER A 1 182 ? 4.877 -7.234 1.235 1.00 92.06 182 SER A O 1
ATOM 1378 N N . ILE A 1 183 ? 3.585 -6.039 2.624 1.00 90.94 183 ILE A N 1
ATOM 1379 C CA . ILE A 1 183 ? 3.456 -4.888 1.718 1.00 90.94 183 ILE A CA 1
ATOM 1380 C C . ILE A 1 183 ? 4.840 -4.348 1.333 1.00 90.94 183 ILE A C 1
ATOM 1382 O O . ILE A 1 183 ? 5.075 -4.068 0.160 1.00 90.94 183 ILE A O 1
ATOM 1386 N N . TYR A 1 184 ? 5.779 -4.249 2.283 1.00 90.62 184 TYR A N 1
ATOM 1387 C CA . TYR A 1 184 ? 7.151 -3.837 1.969 1.00 90.62 184 TYR A CA 1
ATOM 1388 C C . TYR A 1 184 ? 7.878 -4.838 1.071 1.00 90.62 184 TYR A C 1
ATOM 1390 O O . TYR A 1 184 ? 8.543 -4.407 0.136 1.00 90.62 184 TYR A O 1
ATOM 1398 N N . VAL A 1 185 ? 7.738 -6.145 1.308 1.00 92.25 185 VAL A N 1
ATOM 1399 C CA . VAL A 1 185 ? 8.340 -7.184 0.451 1.00 92.25 185 VAL A CA 1
ATOM 1400 C C . VAL A 1 185 ? 7.814 -7.083 -0.984 1.00 92.25 185 VAL A C 1
ATOM 1402 O O . VAL A 1 185 ? 8.610 -7.056 -1.923 1.00 92.25 185 VAL A O 1
ATOM 1405 N N . LEU A 1 186 ? 6.495 -6.960 -1.156 1.00 91.19 186 LEU A N 1
ATOM 1406 C CA . LEU A 1 186 ? 5.852 -6.818 -2.466 1.00 91.19 186 LEU A CA 1
ATOM 1407 C C . LEU A 1 186 ? 6.295 -5.530 -3.175 1.00 91.19 186 LEU A C 1
ATOM 1409 O O . LEU A 1 186 ? 6.702 -5.569 -4.336 1.00 91.19 186 LEU A O 1
ATOM 1413 N N . LEU A 1 187 ? 6.255 -4.386 -2.481 1.00 89.50 187 LEU A N 1
ATOM 1414 C CA . LEU A 1 187 ? 6.659 -3.096 -3.049 1.00 89.50 187 LEU A CA 1
ATOM 1415 C C . LEU A 1 187 ? 8.140 -3.072 -3.429 1.00 89.50 187 LEU A C 1
ATOM 1417 O O . LEU A 1 187 ? 8.468 -2.637 -4.531 1.00 89.50 187 LEU A O 1
ATOM 1421 N N . LEU A 1 188 ? 9.029 -3.560 -2.559 1.00 89.38 188 LEU A N 1
ATOM 1422 C CA . LEU A 1 188 ? 10.461 -3.628 -2.852 1.00 89.38 188 LEU A CA 1
ATOM 1423 C C . LEU A 1 188 ? 10.733 -4.531 -4.051 1.00 89.38 188 LEU A C 1
ATOM 1425 O O . LEU A 1 188 ? 11.466 -4.128 -4.946 1.00 89.38 188 LEU A O 1
ATOM 1429 N N . GLY A 1 189 ? 10.096 -5.699 -4.120 1.00 88.81 189 GLY A N 1
ATOM 1430 C CA . GLY A 1 189 ? 10.251 -6.602 -5.256 1.00 88.81 189 GLY A CA 1
ATOM 1431 C C . GLY A 1 189 ? 9.828 -5.989 -6.585 1.00 88.81 189 GLY A C 1
ATOM 1432 O O . GLY A 1 189 ? 10.549 -6.105 -7.575 1.00 88.81 189 GLY A O 1
ATOM 1433 N N . MET A 1 190 ? 8.696 -5.282 -6.601 1.00 88.62 190 MET A N 1
ATOM 1434 C CA . MET A 1 190 ? 8.213 -4.578 -7.790 1.00 88.62 190 MET A CA 1
ATOM 1435 C C . MET A 1 190 ? 9.135 -3.426 -8.195 1.00 88.62 190 MET A C 1
ATOM 1437 O O . MET A 1 190 ? 9.472 -3.303 -9.369 1.00 88.62 190 MET A O 1
ATOM 1441 N N . ILE A 1 191 ? 9.597 -2.611 -7.242 1.00 87.81 191 ILE A N 1
ATOM 1442 C CA . ILE A 1 191 ? 10.540 -1.519 -7.524 1.00 87.81 191 ILE A CA 1
ATOM 1443 C C . ILE A 1 191 ? 11.872 -2.082 -8.035 1.00 87.81 191 ILE A C 1
ATOM 1445 O O . ILE A 1 191 ? 12.393 -1.600 -9.037 1.00 87.81 191 ILE A O 1
ATOM 1449 N N . SER A 1 192 ? 12.409 -3.130 -7.408 1.00 87.06 192 SER A N 1
ATOM 1450 C CA . SER A 1 192 ? 13.632 -3.799 -7.858 1.00 87.06 192 SER A CA 1
ATOM 1451 C C . SER A 1 192 ? 13.483 -4.407 -9.253 1.00 87.06 192 SER A C 1
ATOM 1453 O O . SER A 1 192 ? 14.409 -4.305 -10.054 1.00 87.06 192 SER A O 1
ATOM 1455 N N . ALA A 1 193 ? 12.324 -4.988 -9.577 1.00 87.50 193 ALA A N 1
ATOM 1456 C CA . ALA A 1 193 ? 12.042 -5.479 -10.922 1.00 87.50 193 ALA A CA 1
ATOM 1457 C C . ALA A 1 193 ? 12.078 -4.341 -11.957 1.00 87.50 193 ALA A C 1
ATOM 1459 O O . ALA A 1 193 ? 12.707 -4.496 -13.000 1.00 87.50 193 ALA A O 1
ATOM 1460 N N . LEU A 1 194 ? 11.488 -3.179 -11.646 1.00 84.44 194 LEU A N 1
ATOM 1461 C CA . LEU A 1 194 ? 11.555 -1.995 -12.513 1.00 84.44 194 LEU A CA 1
ATOM 1462 C C . LEU A 1 194 ? 12.986 -1.474 -12.686 1.00 84.44 194 LEU A C 1
ATOM 1464 O O . LEU A 1 194 ? 13.387 -1.154 -13.801 1.00 84.44 194 LEU A O 1
ATOM 1468 N N . LEU A 1 195 ? 13.770 -1.419 -11.608 1.00 82.56 195 LEU A N 1
ATOM 1469 C CA . LEU A 1 195 ? 15.167 -0.977 -11.668 1.00 82.56 195 LEU A CA 1
ATOM 1470 C C . LEU A 1 195 ? 16.036 -1.916 -12.511 1.00 82.56 195 LEU A C 1
ATOM 1472 O O . LEU A 1 195 ? 16.915 -1.449 -13.228 1.00 82.56 195 LEU A O 1
ATOM 1476 N N . ASN A 1 196 ? 15.776 -3.223 -12.453 1.00 82.94 196 ASN A N 1
ATOM 1477 C CA . ASN A 1 196 ? 16.484 -4.211 -13.265 1.00 82.94 196 ASN A CA 1
ATOM 1478 C C . ASN A 1 196 ? 16.058 -4.193 -14.739 1.00 82.94 196 ASN A C 1
ATOM 1480 O O . ASN A 1 196 ? 16.829 -4.635 -15.577 1.00 82.94 196 ASN A O 1
ATOM 1484 N N . GLN A 1 197 ? 14.855 -3.709 -15.062 1.00 79.38 197 GLN A N 1
ATOM 1485 C CA . GLN A 1 197 ? 14.424 -3.493 -16.451 1.00 79.38 197 GLN A CA 1
ATOM 1486 C C . GLN A 1 197 ? 15.021 -2.225 -17.071 1.00 79.38 197 GLN A C 1
ATOM 1488 O O . GLN A 1 197 ? 15.092 -2.123 -18.289 1.00 79.38 197 GLN A O 1
ATOM 1493 N N . ALA A 1 198 ? 15.373 -1.238 -16.244 1.00 68.06 198 ALA A N 1
ATOM 1494 C CA . ALA A 1 198 ? 15.923 0.040 -16.692 1.00 68.06 198 ALA A CA 1
ATOM 1495 C C . ALA A 1 198 ? 17.445 0.003 -16.942 1.00 68.06 198 ALA A C 1
ATOM 1497 O O . ALA A 1 198 ? 18.006 1.016 -17.356 1.00 68.06 198 ALA A O 1
ATOM 1498 N N . ARG A 1 199 ? 18.104 -1.126 -16.650 1.00 59.81 199 ARG A N 1
ATOM 1499 C CA . ARG A 1 199 ? 19.517 -1.393 -16.952 1.00 59.81 199 ARG A CA 1
ATOM 1500 C C . ARG A 1 199 ? 19.630 -2.215 -18.225 1.00 59.81 199 ARG A C 1
ATOM 1502 O O . ARG A 1 199 ? 20.578 -1.934 -18.985 1.00 59.81 199 ARG A O 1
#

Radius of gyration: 18.09 Å; Cα contacts (8 Å, |Δi|>4): 229; chains: 1; bounding box: 39×40×46 Å

Sequence (199 aa):
ALSILSLIFSFCASCTGCNGFPLWSFFNLTVMALYALGLQRIFLVKNLICGYLAIAPLIGASLLGVGASNLGGDVAGKLYKLALIGFPLQVAREILKDIEDVKVDEGTKKTLPLVVGEQKSKWIAYALVAVVNGTMLLSPYFWTMFKSTPNVYALSVVIGTPMCIWASVLPLSEGQQMLKKSIYVLLLGMISALLNQAR

Foldseek 3Di:
DVLVVLVVVLVVLVVLVLVVSVVLSVVLVVLVVVCVVCLCQDELSVLQSQLCNVLSVLLSVLSSLVRDPDLRDLLSVLSVVLSVLSSLLSSLLVLLVCLVCVVVCPPPGDYPCVVPNSVVSLVVSLVSVCVSLCCCVVPVVNCVSLCAVVSLQVVLSVPLVVLSVVLSVDDSVSSSVSSVVSSCSNSVSSVVSSVRVSD

Secondary structure (DSSP, 8-state):
-HHHHHHHHHHHHHHTT-THHHHHHHHHHHHHHHHHHTGGGSTTHHHHHHHHHHHHHHHHHHHHHHHSTTSHHHHHHHHHHHHHHHHHHHHHHHHHHHHHTHHHHTTT---HHHHH-HHHHHHHHHHHHHHHHHHHHH-HHHHHHT--SS-HHHHHHHHHHHHHHHHHHS-HHHHHHHHHHHHHHHHHHHHHHHHHH--

Solvent-accessible surface area (backbone atoms only — not comparable to full-atom values): 10209 Å² total; per-residue (Å²): 110,72,67,58,53,42,50,55,52,24,58,56,35,55,76,67,69,31,78,64,47,42,59,52,42,52,50,53,46,50,52,52,49,47,38,72,75,48,45,60,43,41,64,61,51,32,32,53,50,52,12,45,62,72,28,44,63,39,44,51,52,21,53,53,27,70,57,47,81,97,69,20,69,66,55,18,57,49,32,42,54,49,26,63,60,47,26,56,48,39,26,25,52,42,47,47,48,44,45,75,40,41,84,75,36,58,96,74,45,47,47,63,27,80,76,67,32,52,69,55,40,50,50,52,23,50,49,48,42,47,53,51,50,45,50,53,73,70,36,67,64,52,54,64,72,37,59,22,82,72,53,37,29,60,54,17,48,69,53,20,51,57,36,43,56,52,17,68,77,43,60,69,71,61,12,47,53,37,35,54,52,18,51,50,41,36,50,50,18,48,52,50,9,50,56,50,60,74,108

Organism: NCBI:txid267567

pLDDT: mean 81.23, std 11.68, range [44.78, 93.56]

=== Feature glossary ===
Annotated list of the representations used here:

Nearest PDB structures. The Foldseek neighbor list gives the closest experimentally determined structures in the PDB, ranked by structural alignment. TM-score near 1 means near-identical fold; near 0.3 means only rough topology match. This is how one finds what a novel AlphaFold prediction most resembles in the solved-structure universe.

Foldseek 3Di. Foldseek's 3Di representation compresses backbone geometry into a per-residue letter drawn from a learned twenty-state alphabet. It captures the tertiary interaction pattern around each residue — which residues are packed against it in space, regardless of where they are in sequence.

Radius of gyration, Cα contacts, bounding box. Radius of gyration (Rg) is the root-mean-square distance of Cα atoms from their centroid — a single number for overall size and compactness. A globular domain of N residues has Rg ≈ 2.2·N^0.38 Å; an extended or disordered chain has a much larger Rg. The Cα contact count is the number of residue pairs whose Cα atoms are within 8 Å and are more than four positions apart in sequence — a standard proxy for tertiary packing density. The bounding box is the smallest axis-aligned box enclosing all Cα atoms.

InterPro / GO / CATH / organism. The annotation block draws on four external resources. InterPro: which protein families and domains the sequence belongs to. GO: standardized terms for what the protein does, what process it participates in, and where in the cell it acts. CATH: which structural fold it has in the CATH hierarchy. Organism: the species of origin.

mmCIF coordinates. The mmCIF block holds the 3D Cartesian coordinates of each backbone atom (N, Cα, C, O) in ångströms. mmCIF is the PDB's canonical archive format — a tagged-loop text representation of the atomic model.

pLDDT. pLDDT is the predicted lDDT-Cα score: AlphaFold's confidence that the local environment of each residue (all inter-atomic distances within 15 Å) is correctly placed. It is a per-residue number between 0 and 100, with higher meaning more reliable.

Backbone torsions (φ/ψ). φ (phi) and ψ (psi) are the two rotatable backbone dihedrals per residue: φ is the C(i-1)–N–Cα–C torsion, ψ is the N–Cα–C–N(i+1) torsion, both in degrees on (−180°, 180°]. α-helical residues cluster near (−60°, −45°); β-strand residues near (−120°, +130°). A Ramachandran plot is simply a scatter of (φ, ψ) for every residue.

B-factor. For experimental (PDB) structures, the B-factor (temperature factor) quantifies the positional spread of each atom in the crystal — a combination of thermal vibration and static disorder — in units of Å². High B-factors mark flexible loops or poorly resolved regions; low B-factors mark the rigid, well-ordered core.

Secondary structure (3-state, P-SEA). SS3 is a coarse helix/strand/coil call (letters a/b/c) made by the P-SEA algorithm from inter-Cα distances and dihedrals. It is less detailed than DSSP but needs only Cα positions.

Predicted aligned error. Predicted aligned error is AlphaFold's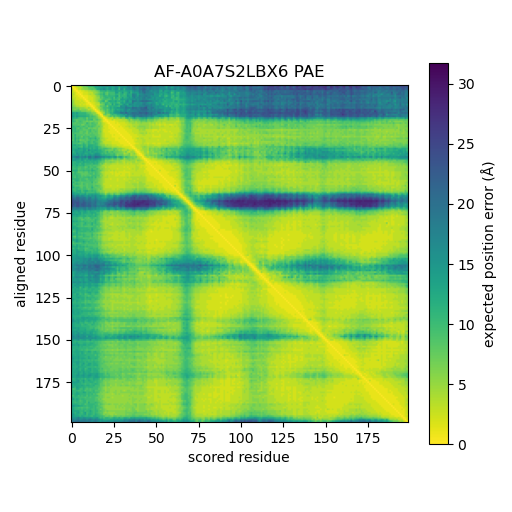 pairwise confidence. Unlike pLDDT (per-residue), PAE is per-residue-pair and captures whether two parts of the structure are correctly placed relative to each other. Units are ångströms of expected positional error.

Solvent-accessible surface area. Solvent-accessible surface area (SASA) is the area in Å² traced out by the centre of a 1.4 Å probe sphere (a water molecule) rolled over the protein's van der Waals surface (Shrake–Rupley / Lee–Richards construction). Buried residues have near-zero SASA; fully exposed residues can exceed 200 Å². The total SASA scales roughly with the number of surface residues.

Secondary s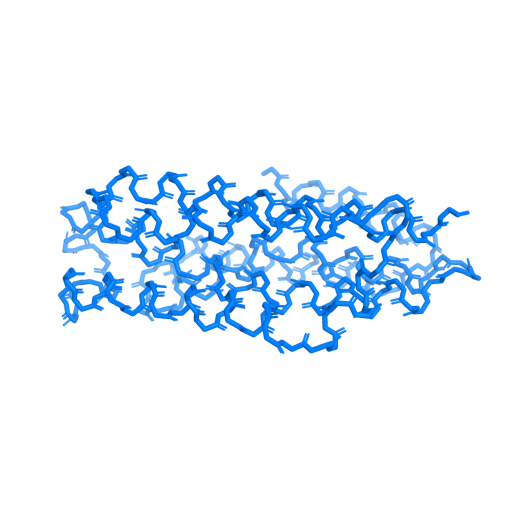tructure (8-state, DSSP). The SS8 string is DSSP's per-residue secondary-structure call. α-helix (H) means an i→i+4 H-bond ladder; β-strand (E) means the residue participates in a β-sheet; 3₁₀ (G) and π (I) are tighter and wider helices; T/S are turns/bends; '-' is loop.

Rendered structure images. Structure images are PyMOL renders from six orthogonal camera directions. Cartoon representation draws helices as coils and strands as arrows; sticks shows the backbone as bonds; surface shows the solvent-excluded envelope. Rainbow coloring maps sequence position to hue (blue→red, N→C); chain coloring assigns a distinct color per polypeptide.

Sequence. The amino-acid sequence is the protein's primary structure: the linear order of residues from the N-terminus to the C-terminus, written in one-letter code. Everything else here — the 3D coordinates, the secondary structure, the domain annotations — is ultimately a consequence of this string.

Contact-map, Ramachandran, and PAE plots. Three diagnostic plots accompany the record. The Cα contact map visualizes the tertiary structure as a 2D adjacency matrix (8 Å cutoff, sequence-local contacts suppressed).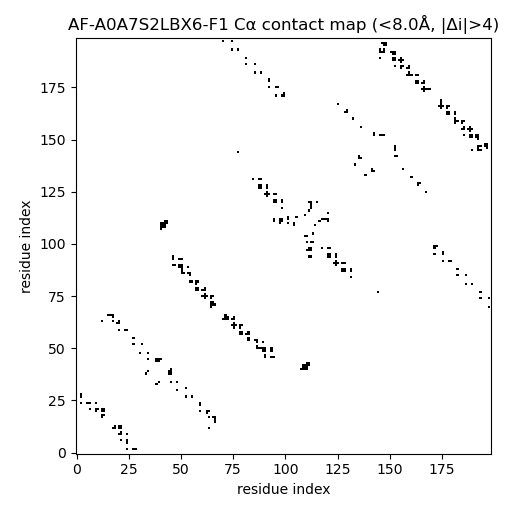 The Ramachandran plot shows the distribution of backbone (φ, ψ) torsions, with points in the α and β basins reflecting secondary structure content. The PAE pl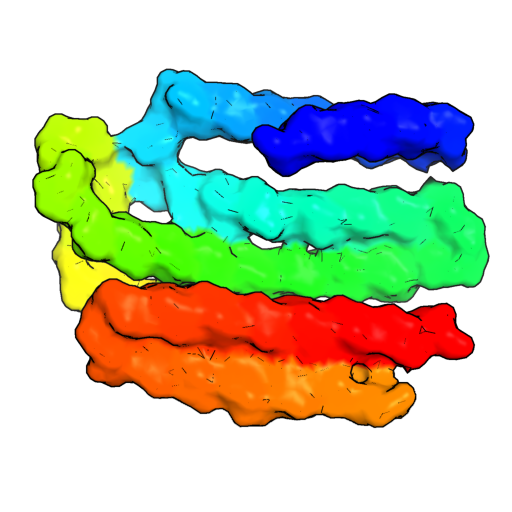ot shows AlphaFold's inter-residue confidence as a color matrix.